Protein AF-A0A1A8X8U2-F1 (afdb_monomer)

Mean predicted aligned error: 7.88 Å

Nearest PDB structures (foldseek):
  3mmi-assembly3_A  TM=4.111E-01  e=4.358E+00  Saccharomyces cerevisiae
  7a6r-assembly1_A  TM=3.275E-01  e=2.979E+00  Homo sapiens
  6zbt-assembly2_C  TM=2.782E-01  e=3.276E+00  Homo sapiens

Foldseek 3Di:
DDQPDDQPLDLDLCSFPLNVVCVVLCVQLVVVQLVCCQVVVPVHPPALVSLVSNLVSLLCCLAPVLVNDDPVCLQLVLLVSLLVLQVVLVSLVNSLVVDDDPVNVRSVVSSVVSVVSVQVRQDCPDPSRRHRPPDPDSPCSVVVSLVSSLVRRLVSNVVCCVVVNDPPVSSVVSVVVSVPVQADPPHPDHDPVPPDD

pLDDT: mean 82.46, std 13.52, range [33.75, 97.44]

Organism: NCBI:txid864141

Secondary structure (DSSP, 8-state):
----PPPP----GGGSHHHHHHHHHHHHHTTHHHHHHHHS-------HHHHHHHHHHHHHIIIIIHHHS-HHHHHHHHHHHHHHHHHHHHHHHHHHHH--SHHHHHHHHHHHHHHHHHHHHS-TTSTT-------S-TTTHHHHHHHHHHHHHHHHHHHHHHTTSS-HHHHHHHHHHHHHHHSSTTSS---GGGS--

Radius of gyration: 19.03 Å; Cα contacts (8 Å, |Δi|>4): 146; chains: 1; bounding box: 42×56×50 Å

Sequence (197 aa):
MDNLEEPECEFTEEKLPSSIFDAEFSKAINISLLEDAYFENKISNIDATWFKNFGTVLVDYYNEKSKKWATDIRHKRCRDLNYYVDYVTDLTIQIAKKIKGKRVDNLQDDIDSMKKNLNSLFTTHGEFNCLRDESTYKTQMHTKKHLDDFCENRDHLIKCVKNKNVTCDNLNKFISDKYKNFFNEKSCIMDPDTKEK

Structure (mmCIF, N/CA/C/O backbone):
data_AF-A0A1A8X8U2-F1
#
_entry.id   AF-A0A1A8X8U2-F1
#
loop_
_atom_site.group_PDB
_atom_site.id
_atom_site.type_symbol
_atom_site.label_atom_id
_atom_site.label_alt_id
_atom_site.label_comp_id
_atom_site.label_asym_id
_atom_site.label_entity_id
_atom_site.label_seq_id
_atom_site.pdbx_PDB_ins_code
_atom_site.Cartn_x
_atom_site.Cartn_y
_atom_site.Cartn_z
_atom_site.occupancy
_atom_site.B_iso_or_equiv
_atom_site.auth_seq_id
_atom_site.auth_comp_id
_atom_site.auth_asym_id
_atom_site.auth_atom_id
_atom_site.pdbx_PDB_model_num
ATOM 1 N N . MET A 1 1 ? -1.668 23.297 13.625 1.00 34.69 1 MET A N 1
ATOM 2 C CA . MET A 1 1 ? -1.330 22.050 14.335 1.00 34.69 1 MET A CA 1
ATOM 3 C C . MET A 1 1 ? -2.492 21.129 14.030 1.00 34.69 1 MET A C 1
ATOM 5 O O . MET A 1 1 ? -3.386 20.993 14.846 1.00 34.69 1 MET A O 1
ATOM 9 N N . ASP A 1 2 ? -2.538 20.633 12.795 1.00 33.75 2 ASP A N 1
ATOM 10 C CA . ASP A 1 2 ? -3.622 19.763 12.343 1.00 33.75 2 ASP A CA 1
ATOM 11 C C . ASP A 1 2 ? -3.123 18.339 12.544 1.00 33.75 2 ASP A C 1
ATOM 13 O O . ASP A 1 2 ? -2.313 17.832 11.764 1.00 33.75 2 ASP A O 1
ATOM 17 N N . ASN A 1 3 ? -3.525 17.744 13.667 1.00 37.28 3 ASN A N 1
ATOM 18 C CA . ASN A 1 3 ? -3.509 16.296 13.802 1.00 37.28 3 ASN A CA 1
ATOM 19 C C . ASN A 1 3 ? -4.373 15.757 12.661 1.00 37.28 3 ASN A C 1
ATOM 21 O O . ASN A 1 3 ? -5.528 16.160 12.547 1.00 37.28 3 ASN A O 1
ATOM 25 N N . LEU A 1 4 ? -3.829 14.881 11.813 1.00 48.69 4 LEU A N 1
ATOM 26 C CA . LEU A 1 4 ? -4.685 14.073 10.951 1.00 48.69 4 LEU A CA 1
ATOM 27 C C . LEU A 1 4 ? -5.584 13.261 11.888 1.00 48.69 4 LEU A C 1
ATOM 29 O O . LEU A 1 4 ? -5.080 12.463 12.680 1.00 48.69 4 LEU A O 1
ATOM 33 N N . GLU A 1 5 ? -6.879 13.572 11.854 1.00 51.06 5 GLU A N 1
ATOM 34 C CA . GLU A 1 5 ? -7.913 12.933 12.661 1.00 51.06 5 GLU A CA 1
ATOM 35 C C . GLU A 1 5 ? -7.838 11.415 12.474 1.00 51.06 5 GLU A C 1
ATOM 37 O O . GLU A 1 5 ? -7.614 10.922 11.363 1.00 51.06 5 GLU A O 1
ATOM 42 N N . GLU A 1 6 ? -8.001 10.661 13.570 1.00 57.47 6 GLU A N 1
ATOM 43 C CA . GLU A 1 6 ? -8.340 9.244 13.439 1.00 57.47 6 GLU A CA 1
ATOM 44 C C . GLU A 1 6 ? -9.519 9.144 12.454 1.00 57.47 6 GLU A C 1
ATOM 46 O O . GLU A 1 6 ? -10.429 9.975 12.539 1.00 57.47 6 GLU A O 1
ATOM 51 N N . PRO A 1 7 ? -9.512 8.182 11.512 1.00 63.59 7 PRO A N 1
ATOM 52 C CA . PRO A 1 7 ? -10.595 8.063 10.547 1.00 63.59 7 PRO A CA 1
ATOM 53 C C . PRO A 1 7 ? -11.942 8.034 11.269 1.00 63.59 7 PRO A C 1
ATOM 55 O O . PRO A 1 7 ? -12.065 7.430 12.339 1.00 63.59 7 PRO A O 1
ATOM 58 N N . GLU A 1 8 ? -12.936 8.721 10.706 1.00 70.44 8 GLU A N 1
ATOM 59 C CA . GLU A 1 8 ? -14.273 8.744 11.287 1.00 70.44 8 GLU A CA 1
ATOM 60 C C . GLU A 1 8 ? -14.793 7.317 11.455 1.00 70.44 8 GLU A C 1
ATOM 62 O O . GLU A 1 8 ? -14.567 6.437 10.622 1.00 70.44 8 GLU A O 1
ATOM 67 N N . CYS A 1 9 ? -15.507 7.088 12.553 1.00 76.94 9 CYS A N 1
ATOM 68 C CA . CYS A 1 9 ? -16.111 5.797 12.824 1.00 76.94 9 CYS A CA 1
ATOM 69 C C . CYS A 1 9 ? -17.303 5.550 11.896 1.00 76.94 9 CYS A C 1
ATOM 71 O O . CYS A 1 9 ? -18.453 5.746 12.285 1.00 76.94 9 CYS A O 1
ATOM 73 N N . GLU A 1 10 ? -17.017 5.085 10.685 1.00 74.88 10 GLU A N 1
ATOM 74 C CA . GLU A 1 10 ? -18.004 4.734 9.673 1.00 74.88 10 GLU A CA 1
ATOM 75 C C . GLU A 1 10 ? -17.862 3.255 9.288 1.00 74.88 10 GLU A C 1
ATOM 77 O O . GLU A 1 10 ? -16.777 2.764 8.975 1.00 74.88 10 GLU A O 1
ATOM 82 N N . PHE A 1 11 ? -18.975 2.517 9.304 1.00 78.56 11 PHE A N 1
ATOM 83 C CA . PHE A 1 11 ? -19.000 1.108 8.908 1.00 78.56 11 PHE A CA 1
ATOM 84 C C . PHE A 1 11 ? -19.203 0.954 7.394 1.00 78.56 11 PHE A C 1
ATOM 86 O O . PHE A 1 11 ? -20.196 0.394 6.931 1.00 78.56 11 PHE A O 1
ATOM 93 N N . THR A 1 12 ? -18.237 1.451 6.629 1.00 83.44 12 THR A N 1
ATOM 94 C CA . THR A 1 12 ? -18.176 1.311 5.170 1.00 83.44 12 THR A CA 1
ATOM 95 C C . THR A 1 12 ? -16.764 0.860 4.820 1.00 83.44 12 THR A C 1
ATOM 97 O O . THR A 1 12 ? -15.817 1.501 5.263 1.00 83.44 12 THR A O 1
ATOM 100 N N . GLU A 1 13 ? -16.582 -0.227 4.054 1.00 82.00 13 GLU A N 1
ATOM 101 C CA . GLU A 1 13 ? -15.229 -0.770 3.802 1.00 82.00 13 GLU A CA 1
ATOM 102 C C . GLU A 1 13 ? -14.270 0.287 3.233 1.00 82.00 13 GLU A C 1
ATOM 104 O O . GLU A 1 13 ? -13.149 0.409 3.706 1.00 82.00 13 GLU A O 1
ATOM 109 N N . GLU A 1 14 ? -14.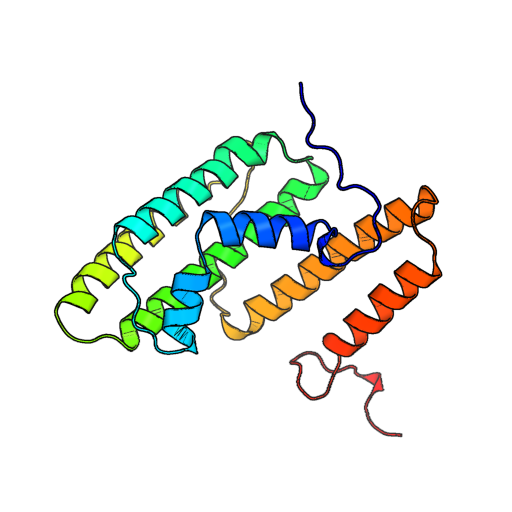741 1.124 2.307 1.00 88.62 14 GLU A N 1
ATOM 110 C CA . GLU A 1 14 ? -13.968 2.214 1.687 1.00 88.62 14 GLU A CA 1
ATOM 111 C C . GLU A 1 14 ? -13.512 3.304 2.673 1.00 88.62 14 GLU A C 1
ATOM 113 O O . GLU A 1 14 ? -12.602 4.075 2.376 1.00 88.62 14 GLU A O 1
ATOM 118 N N . LYS A 1 15 ? -14.149 3.377 3.843 1.00 90.25 15 LYS A N 1
ATOM 119 C CA . LYS A 1 15 ? -13.873 4.350 4.906 1.00 90.25 15 LYS A CA 1
ATOM 120 C C . LYS A 1 15 ? -12.984 3.782 6.003 1.00 90.25 15 LYS A C 1
ATOM 122 O O . LYS A 1 15 ? -12.611 4.498 6.927 1.00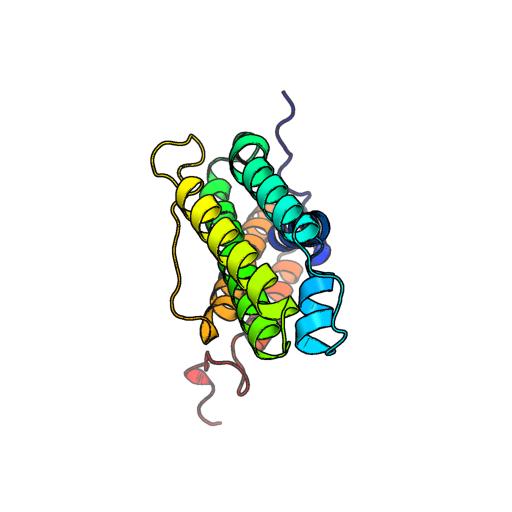 90.25 15 LYS A O 1
ATOM 127 N N . LEU A 1 16 ? -12.625 2.503 5.912 1.00 92.69 16 LEU A N 1
ATOM 128 C CA . LEU A 1 16 ? -11.727 1.890 6.873 1.00 92.69 16 LEU A CA 1
ATOM 129 C C . LEU A 1 16 ? -10.283 2.374 6.650 1.00 92.69 16 LEU A C 1
ATOM 131 O O . LEU A 1 16 ? -9.882 2.607 5.506 1.00 92.69 16 LEU A O 1
ATOM 135 N N . PRO A 1 17 ? -9.474 2.496 7.720 1.00 93.81 17 PRO A N 1
ATOM 136 C CA . PRO A 1 17 ? -8.143 3.097 7.650 1.00 93.81 17 PRO A CA 1
ATOM 137 C C . PRO A 1 17 ? -7.225 2.508 6.570 1.00 93.81 17 PRO A C 1
ATOM 139 O O . PRO A 1 17 ? -6.564 3.265 5.858 1.00 93.81 17 PRO A O 1
ATOM 142 N N . SER A 1 18 ? -7.191 1.178 6.424 1.00 95.44 18 SER A N 1
ATOM 143 C CA . SER A 1 18 ? -6.358 0.538 5.393 1.00 95.44 18 SER A CA 1
ATOM 144 C C . SER A 1 18 ? -6.840 0.868 3.980 1.00 95.44 18 SER A C 1
ATOM 146 O O . SER A 1 18 ? -6.028 1.200 3.120 1.00 95.44 18 SER A O 1
ATOM 148 N N . SER A 1 19 ? -8.156 0.865 3.752 1.00 95.00 19 SER A N 1
ATOM 149 C CA . SER A 1 19 ? -8.763 1.184 2.458 1.00 95.00 19 SER A CA 1
ATOM 150 C C . SER A 1 19 ? -8.544 2.642 2.062 1.00 95.00 19 SER A C 1
ATOM 152 O O . SER A 1 19 ? -8.235 2.912 0.902 1.00 95.00 19 SER A O 1
ATOM 154 N N . ILE A 1 20 ? -8.620 3.572 3.019 1.00 95.19 20 ILE A N 1
ATOM 155 C CA . ILE A 1 20 ? -8.281 4.984 2.794 1.00 95.19 20 ILE A CA 1
ATOM 156 C C . ILE A 1 20 ? -6.814 5.110 2.376 1.00 95.19 20 ILE A C 1
ATOM 158 O O . ILE A 1 20 ? -6.519 5.732 1.354 1.00 95.19 20 ILE A O 1
ATOM 162 N N . PHE A 1 21 ? -5.895 4.500 3.132 1.00 96.25 21 PHE A N 1
ATOM 163 C CA . PHE A 1 21 ? -4.470 4.551 2.807 1.00 96.25 21 PHE A CA 1
ATOM 164 C C . PHE A 1 21 ? -4.191 3.987 1.410 1.00 96.25 21 PHE A C 1
ATOM 166 O O . PHE A 1 21 ? -3.505 4.631 0.612 1.00 96.25 21 PHE A O 1
ATOM 173 N N . ASP A 1 22 ? -4.741 2.810 1.108 1.00 96.75 22 ASP A N 1
ATOM 174 C CA . ASP A 1 22 ? -4.534 2.133 -0.166 1.00 96.75 22 ASP A CA 1
ATOM 175 C C . ASP A 1 22 ? -5.064 2.956 -1.336 1.00 96.75 22 ASP A C 1
ATOM 177 O O . ASP A 1 22 ? -4.358 3.120 -2.332 1.00 96.75 22 ASP A O 1
ATOM 181 N N . ALA A 1 23 ? -6.265 3.525 -1.206 1.00 96.56 23 ALA A N 1
ATOM 182 C CA . ALA A 1 23 ? -6.857 4.374 -2.230 1.00 96.56 23 ALA A CA 1
ATOM 183 C C . ALA A 1 23 ? -6.020 5.638 -2.472 1.00 96.56 23 ALA A C 1
ATOM 185 O O . ALA A 1 23 ? -5.750 5.991 -3.623 1.00 96.56 23 ALA A O 1
ATOM 186 N N . GLU A 1 24 ? -5.576 6.313 -1.407 1.00 96.75 24 GLU A N 1
ATOM 187 C CA . GLU A 1 24 ? -4.741 7.508 -1.524 1.00 96.75 24 GLU A CA 1
ATOM 188 C C . GLU A 1 24 ? -3.388 7.206 -2.171 1.00 96.75 24 GLU A C 1
ATOM 190 O O . GLU A 1 24 ? -2.991 7.888 -3.120 1.00 96.75 24 GLU A O 1
ATOM 195 N N . PHE A 1 25 ? -2.679 6.191 -1.669 1.00 97.44 25 PHE A N 1
ATOM 196 C CA . PHE A 1 25 ? -1.335 5.866 -2.133 1.00 97.44 25 PHE A CA 1
ATOM 197 C C . PHE A 1 25 ? -1.360 5.344 -3.573 1.00 97.44 25 PHE A C 1
ATOM 199 O O . PHE A 1 25 ? -0.644 5.870 -4.427 1.00 97.44 25 PHE A O 1
ATOM 206 N N . SER A 1 26 ? -2.244 4.386 -3.871 1.00 96.62 26 SER A N 1
ATOM 207 C CA . SER A 1 26 ? -2.411 3.804 -5.211 1.00 96.62 26 SER A CA 1
ATOM 208 C C . SER A 1 26 ? -2.755 4.856 -6.260 1.00 96.62 26 SER A C 1
ATOM 210 O O . SER A 1 26 ? -2.203 4.844 -7.364 1.00 96.62 26 SER A O 1
ATOM 212 N N . LYS A 1 27 ? -3.630 5.807 -5.910 1.00 97.00 27 LYS A N 1
ATOM 213 C CA . LYS A 1 27 ? -3.977 6.932 -6.782 1.00 97.00 27 LYS A CA 1
ATOM 214 C C . LYS A 1 27 ? -2.791 7.868 -6.998 1.00 97.00 27 LYS A C 1
ATOM 216 O O . LYS A 1 27 ? -2.557 8.279 -8.131 1.00 97.00 27 LYS A O 1
ATOM 221 N N . ALA A 1 28 ? -2.040 8.197 -5.945 1.00 97.19 28 ALA A N 1
ATOM 222 C CA . ALA A 1 28 ? -0.892 9.099 -6.036 1.00 97.19 28 ALA A CA 1
ATOM 223 C C . ALA A 1 28 ? 0.217 8.548 -6.950 1.00 97.19 28 ALA A C 1
ATOM 225 O O . ALA A 1 28 ? 0.816 9.299 -7.722 1.00 97.19 28 ALA A O 1
ATOM 226 N N . ILE A 1 29 ? 0.457 7.235 -6.914 1.00 95.62 29 ILE A N 1
ATOM 227 C CA . ILE A 1 29 ? 1.446 6.586 -7.788 1.00 95.62 29 ILE A CA 1
ATOM 228 C C . ILE A 1 29 ? 0.874 6.173 -9.150 1.00 95.62 29 ILE A C 1
ATOM 230 O O . ILE A 1 29 ? 1.636 5.770 -10.023 1.00 95.62 29 ILE A O 1
ATOM 234 N N . ASN A 1 30 ? -0.444 6.282 -9.347 1.00 94.81 30 ASN A N 1
ATOM 235 C CA . ASN A 1 30 ? -1.154 5.800 -10.530 1.00 94.81 30 ASN A CA 1
ATOM 236 C C . ASN A 1 30 ? -0.848 4.318 -10.824 1.00 94.81 30 ASN A C 1
ATOM 238 O O . ASN A 1 30 ? -0.328 3.972 -11.889 1.00 94.81 30 ASN A O 1
ATOM 242 N N . ILE A 1 31 ? -1.119 3.454 -9.837 1.00 93.88 31 ILE A N 1
ATOM 243 C CA . ILE A 1 31 ? -0.786 2.020 -9.895 1.00 93.88 31 ILE A CA 1
ATOM 244 C C . ILE A 1 31 ? -1.504 1.287 -11.034 1.00 93.88 31 ILE A C 1
ATOM 246 O O . ILE A 1 31 ? -0.938 0.359 -11.611 1.00 93.88 31 ILE A O 1
ATOM 250 N N . SER A 1 32 ? -2.700 1.748 -11.418 1.00 92.44 32 SER A N 1
ATOM 251 C CA . SER A 1 32 ? -3.496 1.128 -12.479 1.00 92.44 32 SER A CA 1
ATOM 252 C C . SER A 1 32 ? -2.756 1.091 -13.816 1.00 92.44 32 SER A C 1
ATOM 254 O O . SER A 1 32 ? -2.938 0.157 -14.583 1.00 92.44 32 SER A O 1
ATOM 256 N N . LEU A 1 33 ? -1.838 2.031 -14.085 1.00 90.88 33 LEU A N 1
ATOM 257 C CA . LEU A 1 33 ? -0.993 1.970 -15.284 1.00 90.88 33 LEU A CA 1
ATOM 258 C C . LEU A 1 33 ? -0.092 0.727 -15.333 1.00 90.88 33 LEU A C 1
ATOM 260 O O . LEU A 1 33 ? 0.162 0.218 -16.430 1.00 90.88 33 LEU A O 1
ATOM 264 N N . LEU A 1 34 ? 0.406 0.256 -14.182 1.00 89.62 34 LEU A N 1
ATOM 265 C CA . LEU A 1 34 ? 1.194 -0.979 -14.090 1.00 89.62 34 LEU A CA 1
ATOM 266 C C . LEU A 1 34 ? 0.290 -2.206 -14.123 1.00 89.62 34 LEU A C 1
ATOM 268 O O . LEU A 1 34 ? 0.620 -3.184 -14.793 1.00 89.62 34 LEU A O 1
ATOM 272 N N . GLU A 1 35 ? -0.839 -2.161 -13.421 1.00 91.56 35 GLU A N 1
ATOM 273 C CA . GLU A 1 35 ? -1.804 -3.261 -13.394 1.00 91.56 35 GLU A CA 1
ATOM 274 C C . GLU A 1 35 ? -2.377 -3.526 -14.792 1.00 91.56 35 GLU A C 1
ATOM 276 O O . GLU A 1 35 ? -2.314 -4.660 -15.261 1.00 91.56 35 GLU A O 1
ATOM 281 N N . ASP A 1 36 ? -2.807 -2.491 -15.518 1.00 90.31 36 ASP A N 1
ATOM 282 C CA . ASP A 1 36 ? -3.285 -2.587 -16.904 1.00 90.31 36 ASP A CA 1
ATOM 283 C C . ASP A 1 36 ? -2.200 -3.148 -17.838 1.00 90.31 36 ASP A C 1
ATOM 285 O O . ASP A 1 36 ? -2.462 -4.001 -18.695 1.00 90.31 36 ASP A O 1
ATOM 289 N N . ALA A 1 37 ? -0.949 -2.705 -17.665 1.00 87.00 37 ALA A N 1
ATOM 290 C CA . ALA A 1 37 ? 0.174 -3.212 -18.448 1.00 87.00 37 ALA A CA 1
ATOM 291 C C . ALA A 1 37 ? 0.444 -4.691 -18.188 1.00 87.00 37 ALA A C 1
ATOM 293 O O . ALA A 1 37 ? 0.750 -5.447 -19.116 1.00 87.00 37 ALA A O 1
ATOM 294 N N . TYR A 1 38 ? 0.338 -5.116 -16.932 1.00 86.75 38 TYR A N 1
ATOM 295 C CA . TYR A 1 38 ? 0.630 -6.481 -16.546 1.00 86.75 38 TYR A CA 1
ATOM 296 C C . TYR A 1 38 ? -0.535 -7.438 -16.823 1.00 86.75 38 TYR A C 1
ATOM 298 O O . TYR A 1 38 ? -0.315 -8.465 -17.470 1.00 86.75 38 TYR A O 1
ATOM 306 N N . PHE A 1 39 ? -1.743 -7.137 -16.350 1.00 86.75 39 PHE A N 1
ATOM 307 C CA . PHE A 1 39 ? -2.898 -8.036 -16.401 1.00 86.75 39 PHE A CA 1
ATOM 308 C C . PHE A 1 39 ? -3.640 -7.973 -17.733 1.00 86.75 39 PHE A C 1
ATOM 310 O O . PHE A 1 39 ? -4.040 -9.011 -18.255 1.00 86.75 39 PHE A O 1
ATOM 317 N N . GLU A 1 40 ? -3.773 -6.784 -18.319 1.00 83.12 40 GLU A N 1
ATOM 318 C CA . GLU A 1 40 ? -4.548 -6.594 -19.551 1.00 83.12 40 GLU A CA 1
ATOM 319 C C . GLU A 1 40 ? -3.674 -6.583 -20.809 1.00 83.12 40 GLU A C 1
ATOM 321 O O . GLU A 1 40 ? -4.176 -6.459 -21.927 1.00 83.12 40 GLU A O 1
ATOM 326 N N . ASN A 1 41 ? -2.353 -6.715 -20.640 1.00 72.88 41 ASN A N 1
ATOM 327 C CA . ASN A 1 41 ? -1.359 -6.643 -21.713 1.00 72.88 41 ASN A CA 1
ATOM 328 C C . ASN A 1 41 ? -1.484 -5.359 -22.559 1.00 72.88 41 ASN A C 1
ATOM 330 O O . ASN A 1 41 ? -1.052 -5.306 -23.715 1.00 72.88 41 ASN A O 1
ATOM 334 N N . LYS A 1 42 ? -2.068 -4.304 -21.979 1.00 74.56 42 LYS A N 1
ATOM 335 C CA . LYS A 1 42 ? -2.095 -2.961 -22.546 1.00 74.56 42 LYS A CA 1
ATOM 336 C C . LYS A 1 42 ? -0.722 -2.369 -22.300 1.00 74.56 42 LYS A C 1
ATOM 338 O O . LYS A 1 42 ? -0.537 -1.719 -21.282 1.00 74.56 42 LYS A O 1
ATOM 343 N N . ILE A 1 43 ? 0.253 -2.649 -23.172 1.00 65.00 43 ILE A N 1
ATOM 344 C CA . ILE A 1 43 ? 1.638 -2.163 -23.027 1.00 65.00 43 ILE A CA 1
ATOM 345 C C . ILE A 1 43 ? 1.621 -0.625 -22.972 1.00 65.00 43 ILE A C 1
ATOM 347 O O . ILE A 1 43 ? 1.723 0.059 -23.992 1.00 65.00 43 ILE A O 1
ATOM 351 N N . SER A 1 44 ? 1.447 -0.097 -21.765 1.00 61.91 44 SER A N 1
ATOM 352 C CA . SER A 1 44 ? 1.217 1.305 -21.463 1.00 61.91 44 SER A CA 1
ATOM 353 C C . SER A 1 44 ? 2.544 2.052 -21.509 1.00 61.91 44 SER A C 1
ATOM 355 O O . SER A 1 44 ? 3.617 1.442 -21.514 1.00 61.91 44 SER A O 1
ATOM 357 N N . ASN A 1 45 ? 2.498 3.380 -21.587 1.00 67.25 45 ASN A N 1
ATOM 358 C CA . ASN A 1 45 ? 3.682 4.242 -21.558 1.00 67.25 45 ASN A CA 1
ATOM 359 C C . ASN A 1 45 ? 4.285 4.305 -20.141 1.00 67.25 45 ASN A C 1
ATOM 361 O O . ASN A 1 45 ? 4.391 5.380 -19.562 1.00 67.25 45 ASN A O 1
ATOM 365 N N . ILE A 1 46 ? 4.648 3.156 -19.561 1.00 79.81 46 ILE A N 1
ATOM 366 C CA . ILE A 1 46 ? 5.533 3.124 -18.396 1.00 79.81 46 ILE A CA 1
ATOM 367 C C . ILE A 1 46 ? 6.904 3.562 -18.898 1.00 79.81 46 ILE A C 1
ATOM 369 O O . ILE A 1 46 ? 7.528 2.882 -19.718 1.00 79.81 46 ILE A O 1
ATOM 373 N N . ASP A 1 47 ? 7.312 4.737 -18.448 1.00 80.88 47 ASP A N 1
ATOM 374 C CA . ASP A 1 47 ? 8.561 5.390 -18.791 1.00 80.88 47 ASP A CA 1
ATOM 375 C C . ASP A 1 47 ? 9.201 5.991 -17.531 1.00 80.88 47 ASP A C 1
ATOM 377 O O . ASP A 1 47 ? 8.643 5.933 -16.428 1.00 80.88 47 ASP A O 1
ATOM 381 N N . ALA A 1 48 ? 10.364 6.611 -17.706 1.00 83.12 48 ALA A N 1
ATOM 382 C CA . ALA A 1 48 ? 11.097 7.288 -16.643 1.00 83.12 48 ALA A CA 1
ATOM 383 C C . ALA A 1 48 ? 10.253 8.315 -15.855 1.00 83.12 48 ALA A C 1
ATOM 385 O O . ALA A 1 48 ? 10.525 8.561 -14.677 1.00 83.12 48 ALA A O 1
ATOM 386 N N . THR A 1 49 ? 9.212 8.911 -16.454 1.00 87.94 49 THR A N 1
ATOM 387 C CA . THR A 1 49 ? 8.317 9.851 -15.761 1.00 87.94 49 THR A CA 1
ATOM 388 C C . THR A 1 49 ? 7.509 9.139 -14.686 1.00 87.94 49 THR A C 1
ATOM 390 O O . THR A 1 49 ? 7.376 9.664 -13.578 1.00 87.94 49 THR A O 1
ATOM 393 N N . TRP A 1 50 ? 7.004 7.938 -14.981 1.00 91.38 50 TRP A N 1
ATOM 394 C CA . TRP A 1 50 ? 6.255 7.151 -14.005 1.00 91.38 50 TRP A CA 1
ATOM 395 C C . TRP A 1 50 ? 7.144 6.748 -12.821 1.00 91.38 50 TRP A C 1
ATOM 397 O O . TRP A 1 50 ? 6.772 6.983 -11.670 1.00 91.38 50 TRP A O 1
ATOM 407 N N . PHE A 1 51 ? 8.360 6.248 -13.080 1.00 89.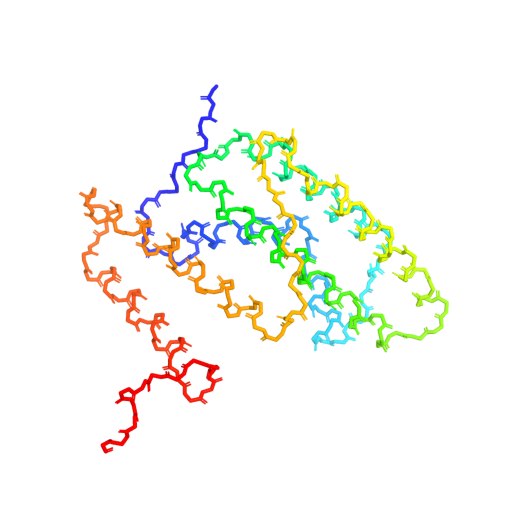50 51 PHE A N 1
ATOM 408 C CA . PHE A 1 51 ? 9.310 5.890 -12.014 1.00 89.50 51 PHE A CA 1
ATOM 409 C C . PHE A 1 51 ? 9.703 7.083 -11.152 1.00 89.50 51 PHE A C 1
ATOM 411 O O . PHE A 1 51 ? 9.785 6.974 -9.926 1.00 89.50 51 PHE A O 1
ATOM 418 N N . LYS A 1 52 ? 9.905 8.245 -11.780 1.00 88.69 52 LYS A N 1
ATOM 419 C CA . LYS A 1 52 ? 10.168 9.489 -11.062 1.00 88.69 52 LYS A CA 1
ATOM 420 C C . LYS A 1 52 ? 8.994 9.864 -10.155 1.00 88.69 52 LYS A C 1
ATOM 422 O O . LYS A 1 52 ? 9.232 10.200 -8.998 1.00 88.69 52 LYS A O 1
ATOM 427 N N . ASN A 1 53 ? 7.753 9.770 -10.644 1.00 92.75 53 ASN A N 1
ATOM 428 C CA . ASN A 1 53 ? 6.560 10.027 -9.835 1.00 92.75 53 ASN A CA 1
ATOM 429 C C . ASN A 1 53 ? 6.474 9.073 -8.638 1.00 92.75 53 ASN A C 1
ATOM 431 O O . ASN A 1 53 ? 6.321 9.534 -7.509 1.00 92.75 53 ASN A O 1
ATOM 435 N N . PHE A 1 54 ? 6.641 7.767 -8.867 1.00 93.81 54 PHE A N 1
ATOM 436 C CA . PHE A 1 54 ? 6.650 6.768 -7.797 1.00 93.81 54 PHE A CA 1
ATOM 437 C C . PHE A 1 54 ? 7.690 7.100 -6.719 1.00 93.81 54 PHE A C 1
ATOM 439 O O . PHE A 1 54 ? 7.354 7.164 -5.536 1.00 93.81 54 PHE A O 1
ATOM 446 N N . GLY A 1 55 ? 8.930 7.396 -7.123 1.00 91.62 55 GLY A N 1
ATOM 447 C CA . GLY A 1 55 ? 9.991 7.793 -6.198 1.00 91.62 55 GLY A CA 1
ATOM 448 C C . GLY A 1 55 ? 9.651 9.062 -5.409 1.00 91.62 55 GLY A C 1
ATOM 449 O O . GLY A 1 55 ? 9.829 9.091 -4.194 1.00 91.62 55 GLY A O 1
ATOM 450 N N . THR A 1 56 ? 9.122 10.099 -6.067 1.00 92.62 56 THR A N 1
ATOM 451 C CA . THR A 1 56 ? 8.715 11.348 -5.404 1.00 92.62 56 THR A CA 1
ATOM 452 C C . THR A 1 56 ? 7.591 11.127 -4.393 1.00 92.62 56 THR A C 1
ATOM 454 O O . THR A 1 56 ? 7.708 11.591 -3.260 1.00 92.62 56 THR A O 1
ATOM 457 N N . VAL A 1 57 ? 6.536 10.398 -4.764 1.00 95.81 57 VAL A N 1
ATOM 458 C CA . VAL A 1 57 ? 5.411 10.100 -3.864 1.00 95.81 57 VAL A CA 1
ATOM 459 C C . VAL A 1 57 ? 5.881 9.287 -2.664 1.00 95.81 57 VAL A C 1
ATOM 461 O O . VAL A 1 57 ? 5.513 9.588 -1.533 1.00 95.81 57 VAL A O 1
ATOM 464 N N . LEU A 1 58 ? 6.733 8.286 -2.877 1.00 93.75 58 LEU A N 1
ATOM 465 C CA . LEU A 1 58 ? 7.236 7.468 -1.783 1.00 93.75 58 LEU A CA 1
ATOM 466 C C . LEU A 1 58 ? 8.098 8.276 -0.801 1.00 93.75 58 LEU A C 1
ATOM 468 O O . LEU A 1 58 ? 7.951 8.117 0.410 1.00 93.75 58 LEU A O 1
ATOM 472 N N . VAL A 1 59 ? 8.957 9.168 -1.306 1.00 91.75 59 VAL A N 1
ATOM 473 C CA . VAL A 1 59 ? 9.749 10.092 -0.477 1.00 91.75 59 VAL A CA 1
ATOM 474 C C . VAL A 1 59 ? 8.842 11.033 0.320 1.00 91.75 59 VAL A C 1
ATOM 476 O O . VAL A 1 59 ? 9.081 11.220 1.511 1.00 91.75 59 VAL A O 1
ATOM 479 N N . ASP A 1 60 ? 7.793 11.587 -0.294 1.00 93.06 60 ASP A N 1
ATOM 480 C CA . ASP A 1 60 ? 6.809 12.438 0.391 1.00 93.06 60 ASP A CA 1
ATOM 481 C C . ASP A 1 60 ? 6.076 11.676 1.506 1.00 93.06 60 ASP A C 1
ATOM 483 O O . ASP A 1 60 ? 5.985 12.150 2.641 1.00 93.06 60 ASP A O 1
ATOM 487 N N . TYR A 1 61 ? 5.632 10.446 1.235 1.00 94.44 61 TYR A N 1
ATOM 488 C CA . TYR A 1 61 ? 4.987 9.612 2.248 1.00 94.44 61 TYR A CA 1
ATOM 489 C C . TYR A 1 61 ? 5.934 9.285 3.409 1.00 94.44 61 TYR A C 1
ATOM 491 O O . TYR A 1 61 ? 5.545 9.390 4.573 1.00 94.44 61 TYR A O 1
ATOM 499 N N . TYR A 1 62 ? 7.179 8.919 3.099 1.00 92.19 62 TYR A N 1
ATOM 500 C CA . TYR A 1 62 ? 8.170 8.519 4.094 1.00 92.19 62 TYR A CA 1
ATOM 501 C C . TYR A 1 62 ? 8.668 9.692 4.946 1.00 92.19 62 TYR A C 1
ATOM 503 O O . TYR A 1 62 ? 8.855 9.518 6.149 1.00 92.19 62 TYR A O 1
ATOM 511 N N . ASN A 1 63 ? 8.888 10.874 4.361 1.00 89.69 63 ASN A N 1
ATOM 512 C CA . ASN A 1 63 ? 9.490 12.015 5.060 1.00 89.69 63 ASN A CA 1
ATOM 513 C C . ASN A 1 63 ? 8.473 13.041 5.558 1.00 89.69 63 ASN A C 1
ATOM 515 O O . ASN A 1 63 ? 8.705 13.642 6.601 1.00 89.69 63 ASN A O 1
ATOM 519 N N . GLU A 1 64 ? 7.372 13.273 4.844 1.00 91.31 64 GLU A N 1
ATOM 520 C CA . GLU A 1 64 ? 6.450 14.370 5.153 1.00 91.31 64 GLU A CA 1
ATOM 521 C C . GLU A 1 64 ? 5.115 13.879 5.703 1.00 91.31 64 GLU A C 1
ATOM 523 O O . GLU A 1 64 ? 4.684 14.345 6.763 1.00 91.31 64 GLU A O 1
ATOM 528 N N . LYS A 1 65 ? 4.462 12.907 5.052 1.00 92.75 65 LYS A N 1
ATOM 529 C CA . LYS A 1 65 ? 3.209 12.356 5.597 1.00 92.75 65 LYS A CA 1
ATOM 530 C C . LYS A 1 65 ? 3.437 11.581 6.890 1.00 92.75 65 LYS A C 1
ATOM 532 O O . LYS A 1 65 ? 2.617 11.687 7.800 1.00 92.75 65 LYS A O 1
ATOM 537 N N . SER A 1 66 ? 4.559 10.875 7.010 1.00 92.19 66 SER A N 1
ATOM 538 C CA . SER A 1 66 ? 4.883 10.090 8.204 1.00 92.19 66 SER A CA 1
ATOM 539 C C . SER A 1 66 ? 4.947 10.901 9.497 1.00 92.19 66 SER A C 1
ATOM 541 O O . SER A 1 66 ? 4.515 10.417 10.545 1.00 92.19 66 SER A O 1
ATOM 543 N N . LYS A 1 67 ? 5.391 12.161 9.421 1.00 90.62 67 LYS A N 1
ATOM 544 C CA . LYS A 1 67 ? 5.420 13.101 10.554 1.00 90.62 67 LYS A CA 1
ATOM 545 C C . LYS A 1 67 ? 4.023 13.376 11.110 1.00 90.62 67 LYS A C 1
ATOM 547 O O . LYS A 1 67 ? 3.877 13.646 12.298 1.00 90.62 67 LYS A O 1
ATOM 552 N N . LYS A 1 68 ? 2.996 13.296 10.259 1.00 91.38 68 LYS A N 1
ATOM 553 C CA . LYS A 1 68 ? 1.593 13.554 10.613 1.00 91.38 68 LYS A CA 1
ATOM 554 C C . LYS A 1 68 ? 0.853 12.303 11.088 1.00 91.38 68 LYS A C 1
ATOM 556 O O . LYS A 1 68 ? -0.258 12.421 11.593 1.00 91.38 68 LYS A O 1
ATOM 561 N N . TRP A 1 69 ? 1.428 11.113 10.915 1.00 91.06 69 TRP A N 1
ATOM 562 C CA . TRP A 1 69 ? 0.814 9.873 11.383 1.00 91.06 69 TRP A CA 1
ATOM 563 C C . TRP A 1 69 ? 0.967 9.712 12.890 1.00 91.06 69 TRP A C 1
ATOM 565 O O . TRP A 1 69 ? 2.057 9.908 13.442 1.00 91.06 69 TRP A O 1
ATOM 575 N N . ALA A 1 70 ? -0.119 9.271 13.528 1.00 89.62 70 ALA A N 1
ATOM 576 C CA . ALA A 1 70 ? -0.098 8.866 14.922 1.00 89.62 70 ALA A CA 1
ATOM 577 C C . ALA A 1 70 ? 0.928 7.742 15.137 1.00 89.62 70 ALA A C 1
ATOM 579 O O . ALA A 1 70 ? 1.106 6.854 14.298 1.00 89.62 70 ALA A O 1
ATOM 580 N N . THR A 1 71 ? 1.648 7.803 16.256 1.00 88.00 71 THR A N 1
ATOM 581 C CA . THR A 1 71 ? 2.781 6.909 16.530 1.00 88.00 71 THR A CA 1
ATOM 582 C C . THR A 1 71 ? 2.384 5.433 16.516 1.00 88.00 71 THR A C 1
ATOM 584 O O . THR A 1 71 ? 3.156 4.598 16.049 1.00 88.00 71 THR A O 1
ATOM 587 N N . ASP A 1 72 ? 1.174 5.109 16.971 1.00 87.19 72 ASP A N 1
ATOM 588 C CA . ASP A 1 72 ? 0.636 3.747 17.020 1.00 87.19 72 ASP A CA 1
ATOM 589 C C . ASP A 1 72 ? 0.381 3.146 15.627 1.00 87.19 72 ASP A C 1
ATOM 591 O O . ASP A 1 72 ? 0.520 1.934 15.456 1.00 87.19 72 ASP A O 1
ATOM 595 N N . ILE A 1 73 ? 0.102 3.971 14.611 1.00 90.56 73 ILE A N 1
ATOM 596 C CA . ILE A 1 73 ? -0.106 3.502 13.230 1.00 90.56 73 ILE A CA 1
ATOM 597 C C . ILE A 1 73 ? 1.163 3.539 12.368 1.00 90.56 73 ILE A C 1
ATOM 599 O O . ILE A 1 73 ? 1.192 2.910 11.309 1.00 90.56 73 ILE A O 1
ATOM 603 N N . ARG A 1 74 ? 2.239 4.222 12.795 1.00 91.44 74 ARG A N 1
ATOM 604 C CA . ARG A 1 74 ? 3.483 4.355 12.000 1.00 91.44 74 ARG A CA 1
ATOM 605 C C . ARG A 1 74 ? 4.051 2.993 11.579 1.00 91.44 74 ARG A C 1
ATOM 607 O O . ARG A 1 74 ? 4.411 2.809 10.418 1.00 91.44 74 ARG A O 1
ATOM 614 N N . HIS A 1 75 ? 4.052 2.005 12.475 1.00 91.25 75 HIS A N 1
ATOM 615 C CA . HIS A 1 75 ? 4.511 0.650 12.145 1.00 91.25 75 HIS A CA 1
ATOM 616 C C . HIS A 1 75 ? 3.652 -0.039 11.078 1.00 91.25 75 HIS A C 1
ATOM 618 O O . HIS A 1 75 ? 4.194 -0.760 10.242 1.00 91.25 75 HIS A O 1
ATOM 624 N N . LYS A 1 76 ? 2.330 0.167 11.087 1.00 93.31 76 LYS A N 1
ATOM 625 C CA . LYS A 1 76 ? 1.432 -0.365 10.052 1.00 93.31 76 LYS A C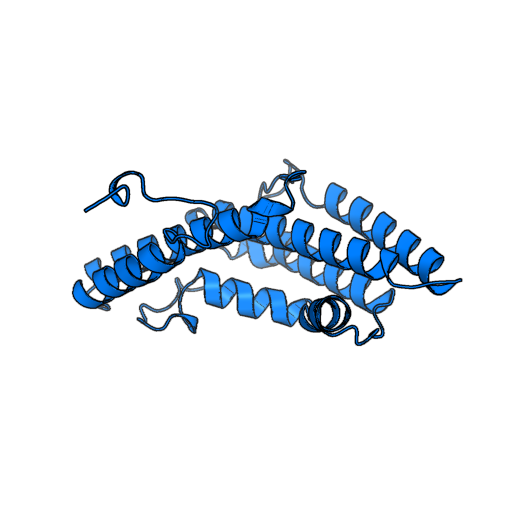A 1
ATOM 626 C C . LYS A 1 76 ? 1.694 0.323 8.712 1.00 93.31 76 LYS A C 1
ATOM 628 O O . LYS A 1 76 ? 1.950 -0.367 7.732 1.00 93.31 76 LYS A O 1
ATOM 633 N N . ARG A 1 77 ? 1.797 1.654 8.694 1.00 95.25 77 ARG A N 1
ATOM 634 C CA . ARG A 1 77 ? 2.132 2.417 7.478 1.00 95.25 77 ARG A CA 1
ATOM 635 C C . ARG A 1 77 ? 3.487 2.036 6.892 1.00 95.25 77 ARG A C 1
ATOM 637 O O . ARG A 1 77 ? 3.635 1.975 5.679 1.00 95.25 77 ARG A O 1
ATOM 644 N N . CYS A 1 78 ? 4.462 1.700 7.734 1.00 92.94 78 CYS A N 1
ATOM 645 C CA . CYS A 1 78 ? 5.741 1.174 7.268 1.00 92.94 78 CYS A CA 1
ATOM 646 C C . CYS A 1 78 ? 5.583 -0.159 6.517 1.00 92.94 78 CYS A C 1
ATOM 648 O O . CYS A 1 78 ? 6.205 -0.359 5.471 1.00 92.94 78 CYS A O 1
ATOM 650 N N . ARG A 1 79 ? 4.731 -1.066 7.018 1.00 93.56 79 ARG A N 1
ATOM 651 C CA . ARG A 1 79 ? 4.418 -2.329 6.332 1.00 93.56 79 ARG A CA 1
ATOM 652 C C . ARG A 1 79 ? 3.644 -2.095 5.036 1.00 93.56 79 ARG A C 1
ATOM 654 O O . ARG A 1 79 ? 3.943 -2.761 4.051 1.00 93.56 79 ARG A O 1
ATOM 661 N N . ASP A 1 80 ? 2.740 -1.116 5.007 1.00 95.62 80 ASP A N 1
ATOM 662 C CA . ASP A 1 80 ? 2.029 -0.734 3.781 1.00 95.62 80 ASP A CA 1
ATOM 663 C C . ASP A 1 80 ? 2.988 -0.224 2.700 1.00 95.62 80 ASP A C 1
ATOM 665 O O . ASP A 1 80 ? 2.954 -0.695 1.565 1.00 95.62 80 ASP A O 1
ATOM 669 N N . LEU A 1 81 ? 3.896 0.691 3.051 1.00 94.38 81 LEU A N 1
ATOM 670 C CA . LEU A 1 81 ? 4.893 1.198 2.108 1.00 94.38 81 LEU A CA 1
ATOM 671 C C . LEU A 1 81 ? 5.830 0.088 1.618 1.00 94.38 81 LEU A C 1
ATOM 673 O O . LEU A 1 81 ? 6.113 0.023 0.424 1.00 94.38 81 LEU A O 1
ATOM 677 N N . ASN A 1 82 ? 6.271 -0.813 2.502 1.00 92.38 82 ASN A N 1
ATOM 678 C CA . ASN A 1 82 ? 7.057 -1.983 2.099 1.00 92.38 82 ASN A CA 1
ATOM 679 C C . ASN A 1 82 ? 6.297 -2.869 1.102 1.00 92.38 82 ASN A C 1
ATOM 681 O O . ASN A 1 82 ? 6.872 -3.267 0.090 1.00 92.38 82 ASN A O 1
ATOM 685 N N . TYR A 1 83 ? 5.009 -3.126 1.349 1.00 93.31 83 TYR A N 1
ATOM 686 C CA . TYR A 1 83 ? 4.161 -3.881 0.429 1.00 93.31 83 TYR A CA 1
ATOM 687 C C . TYR A 1 83 ? 4.096 -3.227 -0.956 1.00 93.31 83 TYR A C 1
ATOM 689 O O . TYR A 1 83 ? 4.328 -3.903 -1.954 1.00 93.31 83 TYR A O 1
ATOM 697 N N . TYR A 1 84 ? 3.828 -1.920 -1.041 1.00 93.69 84 TYR A N 1
ATOM 698 C CA . TYR A 1 84 ? 3.747 -1.250 -2.343 1.00 93.69 84 TYR A CA 1
ATOM 699 C C . TYR A 1 84 ? 5.086 -1.230 -3.079 1.00 93.69 84 TYR A C 1
ATOM 701 O O . TYR A 1 84 ? 5.111 -1.362 -4.301 1.00 93.69 84 TYR A O 1
ATOM 709 N N . VAL A 1 85 ? 6.197 -1.100 -2.353 1.00 91.94 85 VAL A N 1
ATOM 710 C CA . VAL A 1 85 ? 7.538 -1.199 -2.937 1.00 91.94 85 VAL A CA 1
ATOM 711 C C . VAL A 1 85 ? 7.775 -2.584 -3.539 1.00 91.94 85 VAL A C 1
ATOM 713 O O . VAL A 1 85 ? 8.227 -2.673 -4.683 1.00 91.94 85 VAL A O 1
ATOM 716 N N . ASP A 1 86 ? 7.432 -3.652 -2.815 1.00 89.31 86 ASP A N 1
ATOM 717 C CA . ASP A 1 86 ? 7.513 -5.028 -3.320 1.00 89.31 86 ASP A CA 1
ATOM 718 C C . ASP A 1 86 ? 6.601 -5.227 -4.538 1.00 89.31 86 ASP A C 1
ATOM 720 O O . ASP A 1 86 ? 7.038 -5.759 -5.561 1.00 89.31 86 ASP A O 1
ATOM 724 N N . TYR A 1 87 ? 5.362 -4.737 -4.459 1.00 91.56 87 TYR A N 1
ATOM 725 C CA . TYR A 1 87 ? 4.357 -4.900 -5.503 1.00 91.56 87 TYR A CA 1
ATOM 726 C C . TYR A 1 87 ? 4.741 -4.194 -6.806 1.00 91.56 87 TYR A C 1
ATOM 728 O O . TYR A 1 87 ? 4.764 -4.820 -7.866 1.00 91.56 87 TYR A O 1
ATOM 736 N N . VAL A 1 88 ? 5.126 -2.917 -6.730 1.00 91.56 88 VAL A N 1
ATOM 737 C CA . VAL A 1 88 ? 5.596 -2.139 -7.886 1.00 91.56 88 VAL A CA 1
ATOM 738 C C . VAL A 1 88 ? 6.847 -2.771 -8.487 1.00 91.56 88 VAL A C 1
ATOM 740 O O . VAL A 1 88 ? 6.952 -2.899 -9.710 1.00 91.56 88 VAL A O 1
ATOM 743 N N . THR A 1 89 ? 7.787 -3.209 -7.645 1.00 87.94 89 THR A N 1
ATOM 744 C CA . THR A 1 89 ? 9.015 -3.863 -8.112 1.00 87.94 89 THR A CA 1
ATOM 745 C C . THR A 1 89 ? 8.700 -5.162 -8.850 1.00 87.94 89 THR A C 1
ATOM 747 O O . THR A 1 89 ? 9.264 -5.409 -9.919 1.00 87.94 89 THR A O 1
ATOM 750 N N . ASP A 1 90 ? 7.794 -5.990 -8.322 1.00 87.44 90 ASP A N 1
ATOM 751 C CA . ASP A 1 90 ? 7.384 -7.226 -8.984 1.00 87.44 90 ASP A CA 1
ATOM 752 C C . ASP A 1 90 ? 6.682 -6.961 -10.316 1.00 87.44 90 ASP A C 1
ATOM 754 O O . ASP A 1 90 ? 7.139 -7.472 -11.342 1.00 87.44 90 ASP A O 1
ATOM 758 N N . LE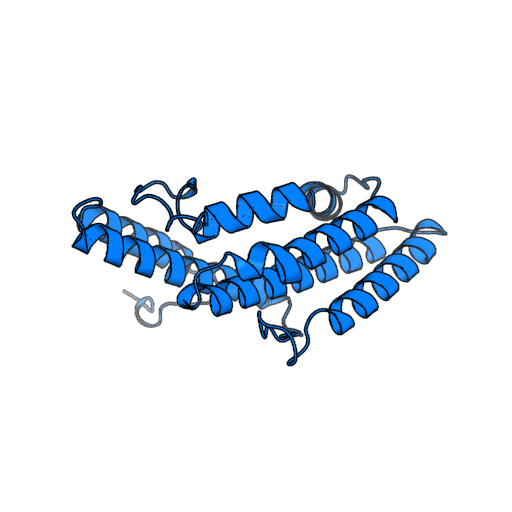U A 1 91 ? 5.647 -6.114 -10.328 1.00 88.62 91 LEU A N 1
ATOM 759 C CA . LEU A 1 91 ? 4.918 -5.762 -11.548 1.00 88.62 91 LEU A CA 1
ATOM 760 C C . LEU A 1 91 ? 5.869 -5.259 -12.631 1.00 88.62 91 LEU A C 1
ATOM 762 O O . LEU A 1 91 ? 5.819 -5.732 -13.765 1.00 88.62 91 LEU A O 1
ATOM 766 N N . THR A 1 92 ? 6.793 -4.367 -12.277 1.00 87.31 92 THR A N 1
ATOM 767 C CA . THR A 1 92 ? 7.737 -3.798 -13.241 1.00 87.31 92 THR A CA 1
ATOM 768 C C . THR A 1 92 ? 8.671 -4.861 -13.827 1.00 87.31 92 THR A C 1
ATOM 770 O O . THR A 1 92 ? 8.844 -4.923 -15.045 1.00 87.31 92 THR A O 1
ATOM 773 N N . ILE A 1 93 ? 9.224 -5.754 -12.996 1.00 84.50 93 ILE A N 1
ATOM 774 C CA . ILE A 1 93 ? 10.054 -6.878 -13.465 1.00 84.50 93 ILE A CA 1
ATOM 775 C C . ILE A 1 93 ? 9.253 -7.780 -14.411 1.00 84.50 93 ILE A C 1
ATOM 777 O O . ILE A 1 93 ? 9.765 -8.245 -15.432 1.00 84.50 93 ILE A O 1
ATOM 781 N N . GLN A 1 94 ? 7.995 -8.053 -14.077 1.00 85.94 94 GLN A N 1
ATOM 782 C CA . GLN A 1 94 ? 7.142 -8.928 -14.871 1.00 85.94 94 GLN A CA 1
ATOM 783 C C . GLN A 1 94 ? 6.731 -8.279 -16.200 1.00 85.94 94 GLN A C 1
ATOM 785 O O . GLN A 1 94 ? 6.671 -8.967 -17.218 1.00 85.94 94 GLN A O 1
ATOM 790 N N . ILE A 1 95 ? 6.512 -6.964 -16.222 1.00 85.00 95 ILE A N 1
ATOM 791 C CA . ILE A 1 95 ? 6.277 -6.178 -17.439 1.00 85.00 95 ILE A CA 1
ATOM 792 C C . ILE A 1 95 ? 7.529 -6.174 -18.322 1.00 85.00 95 ILE A C 1
ATOM 794 O O . ILE A 1 95 ? 7.428 -6.456 -19.516 1.00 85.00 95 ILE A O 1
ATOM 798 N N . ALA A 1 96 ? 8.716 -5.948 -17.750 1.00 82.56 96 ALA A N 1
ATOM 799 C CA . ALA A 1 96 ? 9.978 -5.958 -18.492 1.00 82.56 96 ALA A CA 1
ATOM 800 C C . ALA A 1 96 ? 10.217 -7.292 -19.221 1.00 82.56 96 ALA A C 1
ATOM 802 O O . ALA A 1 96 ? 10.634 -7.293 -20.376 1.00 82.56 96 ALA A O 1
ATOM 803 N N . LYS A 1 97 ? 9.849 -8.425 -18.604 1.00 82.56 97 LYS A N 1
ATOM 804 C CA . LYS A 1 97 ? 9.903 -9.758 -19.240 1.00 82.56 97 LYS A CA 1
ATOM 805 C C . LYS A 1 97 ? 8.945 -9.929 -20.427 1.00 82.56 97 LYS A C 1
ATOM 807 O O . LYS A 1 97 ? 9.173 -10.806 -21.259 1.00 82.56 97 LYS A O 1
ATOM 812 N N . LYS A 1 98 ? 7.860 -9.150 -20.497 1.00 80.44 98 LYS A N 1
ATOM 813 C CA . LYS A 1 98 ? 6.865 -9.206 -21.587 1.00 80.44 98 LYS A CA 1
ATOM 814 C C . LYS A 1 98 ? 7.240 -8.311 -22.775 1.00 80.44 98 LYS A C 1
ATOM 816 O O . LYS A 1 98 ? 6.779 -8.556 -23.889 1.00 80.44 98 LYS A O 1
ATOM 821 N N . ILE A 1 99 ? 8.069 -7.291 -22.557 1.00 77.62 99 ILE A N 1
ATOM 822 C CA . ILE A 1 99 ? 8.491 -6.318 -23.575 1.00 77.62 99 ILE A CA 1
ATOM 823 C C . ILE A 1 99 ? 9.767 -6.817 -24.287 1.00 77.62 99 ILE A C 1
ATOM 825 O O . ILE A 1 99 ? 10.527 -7.612 -23.745 1.00 77.62 99 ILE A O 1
ATOM 829 N N . LYS A 1 100 ? 10.001 -6.389 -25.539 1.00 69.75 100 LYS A N 1
ATOM 830 C CA . LYS A 1 100 ? 11.188 -6.748 -26.343 1.00 69.75 100 LYS A CA 1
ATOM 831 C C . LYS A 1 100 ? 11.881 -5.506 -26.926 1.00 69.75 100 LYS A C 1
ATOM 833 O O . LYS A 1 100 ? 11.232 -4.489 -27.168 1.00 69.75 100 LYS A O 1
ATOM 838 N N . GLY A 1 101 ? 13.178 -5.619 -27.229 1.00 65.06 101 GLY A N 1
ATOM 839 C CA . GLY A 1 101 ? 13.979 -4.584 -27.910 1.00 65.06 101 GLY A CA 1
ATOM 840 C C . GLY A 1 101 ? 14.467 -3.456 -26.988 1.00 65.06 101 GLY A C 1
ATOM 841 O O . GLY A 1 101 ? 14.403 -3.594 -25.775 1.00 65.06 101 GLY A O 1
ATOM 842 N N . LYS A 1 102 ? 14.912 -2.318 -27.552 1.00 59.19 102 LYS A N 1
ATOM 843 C CA . LYS A 1 102 ? 15.503 -1.163 -26.820 1.00 59.19 102 LYS A CA 1
ATOM 844 C C . LYS A 1 102 ? 14.652 -0.599 -25.671 1.00 59.19 102 LYS A C 1
ATOM 846 O O . LYS A 1 102 ? 15.158 0.100 -24.805 1.00 59.19 102 LYS A O 1
ATOM 851 N N . ARG A 1 103 ? 13.348 -0.882 -25.671 1.00 67.38 103 ARG A N 1
ATOM 852 C CA . ARG A 1 103 ? 12.426 -0.512 -24.591 1.00 67.38 103 ARG A CA 1
ATOM 853 C C . ARG A 1 103 ? 12.697 -1.292 -23.294 1.00 67.38 103 ARG A C 1
ATOM 855 O O . ARG A 1 103 ? 12.306 -0.826 -22.235 1.00 67.38 103 ARG A O 1
ATOM 862 N N . VAL A 1 104 ? 13.356 -2.450 -23.382 1.00 68.25 104 VAL A N 1
ATOM 863 C CA . VAL A 1 104 ? 13.765 -3.274 -22.235 1.00 68.25 104 VAL A CA 1
ATOM 864 C C . VAL A 1 104 ? 14.966 -2.660 -21.521 1.00 68.25 104 VAL A C 1
ATOM 866 O O . VAL A 1 104 ? 14.933 -2.566 -20.301 1.00 68.25 104 VAL A O 1
ATOM 869 N N . ASP A 1 105 ? 15.976 -2.195 -22.263 1.00 65.94 105 ASP A N 1
ATOM 870 C CA . ASP A 1 105 ? 17.210 -1.652 -21.674 1.00 65.94 105 ASP A CA 1
ATOM 871 C C . ASP A 1 105 ? 16.919 -0.395 -20.838 1.00 65.94 105 ASP A C 1
ATOM 873 O O . ASP A 1 105 ? 17.268 -0.339 -19.663 1.00 65.94 105 ASP A O 1
ATOM 877 N N . ASN A 1 106 ? 16.155 0.555 -21.393 1.00 76.25 106 ASN A N 1
ATOM 878 C CA . ASN A 1 106 ? 15.750 1.764 -20.665 1.00 76.25 106 ASN A CA 1
ATOM 879 C C . ASN A 1 106 ? 14.915 1.439 -19.413 1.00 76.25 106 ASN A C 1
ATOM 881 O O . ASN A 1 106 ? 15.081 2.063 -18.371 1.00 76.25 106 ASN A O 1
ATOM 885 N N . LEU A 1 107 ? 14.022 0.449 -19.511 1.00 78.44 107 LEU A N 1
ATOM 886 C CA . LEU A 1 107 ? 13.179 0.032 -18.392 1.00 78.44 107 LEU A CA 1
ATOM 887 C C . LEU A 1 107 ? 14.001 -0.653 -17.290 1.00 78.44 107 LEU A C 1
ATOM 889 O O . LEU A 1 107 ? 13.691 -0.501 -16.113 1.00 78.44 107 LEU A O 1
ATOM 893 N N . GLN A 1 108 ? 15.046 -1.396 -17.655 1.00 79.38 108 GLN A N 1
ATOM 894 C CA . GLN A 1 108 ? 15.941 -2.040 -16.699 1.00 79.38 108 GLN A CA 1
ATOM 895 C C . GLN A 1 108 ? 16.779 -1.008 -15.930 1.00 79.38 108 GLN A C 1
ATOM 897 O O . GLN A 1 108 ? 16.860 -1.095 -14.704 1.00 79.38 108 GLN A O 1
ATOM 902 N N . ASP A 1 109 ? 17.308 0.008 -16.617 1.00 82.75 109 ASP A N 1
ATOM 903 C CA . ASP A 1 109 ? 18.016 1.124 -15.979 1.00 82.75 109 ASP A CA 1
ATOM 904 C C . ASP A 1 109 ? 17.102 1.892 -15.005 1.00 82.75 109 ASP A C 1
ATOM 906 O O . ASP A 1 109 ? 17.504 2.211 -13.880 1.00 82.75 109 ASP A O 1
ATOM 910 N N . ASP A 1 110 ? 15.848 2.134 -15.400 1.00 83.88 110 ASP A N 1
ATOM 911 C CA . ASP A 1 110 ? 14.844 2.769 -14.543 1.00 83.88 110 ASP A CA 1
ATOM 912 C C . ASP A 1 110 ? 14.530 1.915 -13.295 1.00 83.88 110 ASP A C 1
ATOM 914 O O . ASP A 1 110 ? 14.475 2.445 -12.178 1.00 83.88 110 ASP A O 1
ATOM 918 N N . ILE A 1 111 ? 14.393 0.588 -13.446 1.00 80.56 111 ILE A N 1
ATOM 919 C CA . ILE A 1 111 ? 14.196 -0.356 -12.328 1.00 80.56 111 ILE A CA 1
ATOM 920 C C . ILE A 1 111 ? 15.375 -0.309 -11.353 1.00 80.56 111 ILE A C 1
ATOM 922 O O . ILE A 1 111 ? 15.174 -0.281 -10.134 1.00 80.56 111 ILE A O 1
ATOM 926 N N . ASP A 1 112 ? 16.604 -0.334 -11.859 1.00 83.75 112 ASP A N 1
ATOM 927 C CA . ASP A 1 112 ? 17.795 -0.395 -11.013 1.00 83.75 112 ASP A CA 1
ATOM 928 C C . ASP A 1 112 ? 18.032 0.935 -10.286 1.00 83.75 112 ASP A C 1
ATOM 930 O O . ASP A 1 112 ? 18.343 0.950 -9.088 1.00 83.75 112 ASP A O 1
ATOM 934 N N . SER A 1 113 ? 17.773 2.058 -10.963 1.00 85.06 113 SER A N 1
ATOM 935 C CA . SER A 1 113 ? 17.741 3.390 -10.353 1.00 85.06 113 SER A CA 1
ATOM 936 C C . SER A 1 113 ? 16.692 3.474 -9.239 1.00 85.06 113 SER A C 1
ATOM 938 O O . SER A 1 113 ? 16.992 3.913 -8.123 1.00 85.06 113 SER A O 1
ATOM 940 N N . MET A 1 114 ? 15.478 2.973 -9.495 1.00 84.69 114 MET A N 1
ATOM 941 C CA . MET A 1 114 ? 14.408 2.899 -8.502 1.00 84.69 114 MET A CA 1
ATOM 942 C C . MET A 1 114 ? 14.852 2.096 -7.274 1.00 84.69 114 MET A C 1
ATOM 944 O O . MET A 1 114 ? 14.801 2.621 -6.164 1.00 84.69 114 MET A O 1
ATOM 948 N N . LYS A 1 115 ? 15.355 0.866 -7.444 1.00 81.81 115 LYS A N 1
ATOM 949 C CA . LYS A 1 115 ? 15.822 0.014 -6.330 1.00 81.81 115 LYS A CA 1
ATOM 950 C C . LYS A 1 115 ? 16.898 0.683 -5.481 1.00 81.81 115 LYS A C 1
ATOM 952 O O . LYS A 1 115 ? 16.847 0.615 -4.253 1.00 81.81 115 LYS A O 1
ATOM 957 N N . LYS A 1 116 ? 17.858 1.358 -6.116 1.00 83.75 116 LYS A N 1
ATOM 958 C CA . LYS A 1 116 ? 18.910 2.088 -5.400 1.00 83.75 116 LYS A CA 1
ATOM 959 C C . LYS A 1 116 ? 18.327 3.214 -4.543 1.00 83.75 116 LYS A C 1
ATOM 961 O O . LYS A 1 116 ? 18.694 3.341 -3.375 1.00 83.75 116 LYS A O 1
ATOM 966 N N . ASN A 1 117 ? 17.400 3.990 -5.102 1.00 82.44 117 ASN A N 1
ATOM 967 C CA . ASN A 1 117 ? 16.736 5.074 -4.378 1.00 82.44 117 ASN A CA 1
ATOM 968 C C . ASN A 1 117 ? 15.887 4.534 -3.217 1.00 82.44 117 ASN A C 1
ATOM 970 O O . ASN A 1 117 ? 15.949 5.073 -2.113 1.00 82.44 117 ASN A O 1
ATOM 974 N N . LEU A 1 118 ? 15.170 3.427 -3.427 1.00 83.19 118 LEU A N 1
ATOM 975 C CA . LEU A 1 118 ? 14.383 2.745 -2.397 1.00 83.19 118 LEU A CA 1
ATOM 976 C C . LEU A 1 118 ? 15.241 2.328 -1.199 1.00 83.19 118 LEU A C 1
ATOM 978 O O . LEU A 1 118 ? 14.927 2.681 -0.064 1.00 83.19 118 LEU A O 1
ATOM 982 N N . ASN A 1 119 ? 16.360 1.648 -1.447 1.00 78.19 119 ASN A N 1
ATOM 983 C CA . ASN A 1 119 ? 17.256 1.198 -0.379 1.00 78.19 119 ASN A CA 1
ATOM 984 C C . ASN A 1 119 ? 17.878 2.364 0.402 1.00 78.19 119 ASN A C 1
ATOM 986 O O . ASN A 1 119 ? 18.174 2.221 1.583 1.00 78.19 119 ASN A O 1
ATOM 990 N N . SER A 1 120 ? 18.053 3.525 -0.236 1.00 81.94 120 SER A N 1
ATOM 991 C CA . SER A 1 120 ? 18.551 4.725 0.444 1.00 81.94 120 SER A CA 1
ATOM 992 C C . SER A 1 120 ? 17.506 5.421 1.323 1.00 81.94 120 SER A C 1
ATOM 994 O O . SER A 1 120 ? 17.880 6.147 2.241 1.00 81.94 120 SER A O 1
ATOM 996 N N . LEU A 1 121 ? 16.212 5.211 1.058 1.00 85.56 121 LEU A N 1
ATOM 997 C CA . LEU A 1 121 ? 15.121 5.867 1.781 1.00 85.56 121 LEU A CA 1
ATOM 998 C C . LEU A 1 121 ? 14.799 5.154 3.103 1.00 85.56 121 LEU A C 1
ATOM 1000 O O . LEU A 1 121 ? 14.697 5.796 4.148 1.00 85.56 121 LEU A O 1
ATOM 1004 N N . PHE A 1 122 ? 14.671 3.827 3.064 1.00 82.56 122 PHE A N 1
ATOM 1005 C CA . PHE A 1 122 ? 14.328 3.000 4.224 1.00 82.56 122 PHE A CA 1
ATOM 1006 C C . PHE A 1 122 ? 15.542 2.799 5.144 1.00 82.56 122 PHE A C 1
ATOM 1008 O O . PHE A 1 122 ? 16.239 1.786 5.077 1.00 82.56 122 PHE A O 1
ATOM 1015 N N . THR A 1 123 ? 15.808 3.780 6.006 1.00 71.94 123 THR A N 1
ATOM 1016 C CA . THR A 1 123 ? 16.961 3.788 6.922 1.00 71.94 123 THR A CA 1
ATOM 1017 C C . THR A 1 123 ? 16.538 3.853 8.392 1.00 71.94 123 THR A C 1
ATOM 1019 O O . THR A 1 123 ? 15.531 4.469 8.743 1.00 71.94 123 THR A O 1
ATOM 1022 N N . THR A 1 124 ? 17.358 3.271 9.277 1.00 61.31 124 THR A N 1
ATOM 1023 C CA . THR A 1 124 ? 17.193 3.250 10.751 1.00 61.31 124 THR A CA 1
ATOM 1024 C C . THR A 1 124 ? 17.283 4.623 11.429 1.00 61.31 124 THR A C 1
ATOM 1026 O O . THR A 1 124 ? 17.164 4.713 12.648 1.00 61.31 124 THR A O 1
ATOM 1029 N N . HIS A 1 125 ? 17.584 5.693 10.689 1.00 63.41 125 HIS A N 1
ATOM 1030 C CA . HIS A 1 125 ? 18.006 6.975 11.267 1.00 63.41 125 HIS A CA 1
ATOM 1031 C C . HIS A 1 125 ? 16.987 8.114 11.095 1.00 63.41 125 HIS A C 1
ATOM 1033 O O . HIS A 1 125 ? 17.271 9.242 11.492 1.00 63.41 125 HIS A O 1
ATOM 1039 N N . GLY A 1 126 ? 15.806 7.840 10.530 1.00 68.62 126 GLY A N 1
ATOM 1040 C CA . GLY A 1 126 ? 14.727 8.824 10.374 1.00 68.62 126 GLY A CA 1
ATOM 1041 C C . GLY A 1 126 ? 13.678 8.774 11.492 1.00 68.62 126 GLY A C 1
ATOM 1042 O O . GLY A 1 126 ? 13.504 7.745 12.137 1.00 68.62 126 GLY A O 1
ATOM 1043 N N . GLU A 1 127 ? 12.914 9.858 11.671 1.00 76.12 127 GLU A N 1
ATOM 1044 C CA . GLU A 1 127 ? 11.819 9.956 12.663 1.00 76.12 127 GLU A CA 1
ATOM 1045 C C . GLU A 1 127 ? 10.727 8.888 12.464 1.00 76.12 127 GLU A C 1
ATOM 1047 O O . GLU A 1 127 ? 10.087 8.430 13.412 1.00 76.12 127 GLU A O 1
ATOM 1052 N N . PHE A 1 128 ? 10.524 8.466 11.215 1.00 85.94 128 PHE A N 1
ATOM 1053 C CA . PHE A 1 128 ? 9.599 7.393 10.875 1.00 85.94 128 PHE A CA 1
ATOM 1054 C C . PHE A 1 128 ? 10.156 5.992 11.198 1.00 85.94 128 PHE A C 1
ATOM 1056 O O . PHE A 1 128 ? 9.374 5.065 11.392 1.00 85.94 128 PHE A O 1
ATOM 1063 N N . ASN A 1 129 ? 11.488 5.848 11.289 1.00 83.69 129 ASN A N 1
ATOM 1064 C CA . ASN A 1 129 ? 12.228 4.618 11.605 1.00 83.69 129 ASN A CA 1
ATOM 1065 C C . ASN A 1 129 ? 11.665 3.355 10.923 1.00 83.69 129 ASN A C 1
ATOM 1067 O O . ASN A 1 129 ? 11.422 2.327 11.560 1.00 83.69 129 ASN A O 1
ATOM 1071 N N . CYS A 1 130 ? 11.404 3.457 9.620 1.00 88.69 130 CYS A N 1
ATOM 1072 C CA . CYS A 1 130 ? 10.821 2.382 8.837 1.00 88.69 130 CYS A CA 1
ATOM 1073 C C . CYS A 1 130 ? 11.908 1.646 8.057 1.00 88.69 130 CYS A C 1
ATOM 1075 O O . CYS A 1 130 ? 12.540 2.198 7.156 1.00 88.69 130 CYS A O 1
ATOM 1077 N N . LEU A 1 131 ? 12.112 0.377 8.399 1.00 88.00 131 LEU A N 1
ATOM 1078 C CA . LEU A 1 131 ? 13.091 -0.466 7.727 1.00 88.00 131 LEU A CA 1
ATOM 1079 C C . LEU A 1 131 ? 12.499 -1.164 6.522 1.00 88.00 131 LEU A C 1
ATOM 1081 O O . LEU A 1 131 ? 11.312 -1.496 6.477 1.00 88.00 131 LEU A O 1
ATOM 1085 N N . ARG A 1 132 ? 13.372 -1.392 5.547 1.00 87.00 132 ARG A N 1
ATOM 1086 C CA . ARG A 1 132 ? 13.059 -2.208 4.392 1.00 87.00 132 ARG A CA 1
ATOM 1087 C C . ARG A 1 132 ? 12.967 -3.666 4.841 1.00 87.00 132 ARG A C 1
ATOM 1089 O O . ARG A 1 132 ? 13.964 -4.239 5.266 1.00 87.00 132 ARG A O 1
ATOM 1096 N N . ASP A 1 133 ? 11.781 -4.248 4.731 1.00 82.31 133 ASP A N 1
ATOM 1097 C CA . ASP A 1 133 ? 11.534 -5.689 4.846 1.00 82.31 133 ASP A CA 1
ATOM 1098 C C . ASP A 1 133 ? 11.441 -6.243 3.422 1.00 82.31 133 ASP A C 1
ATOM 1100 O O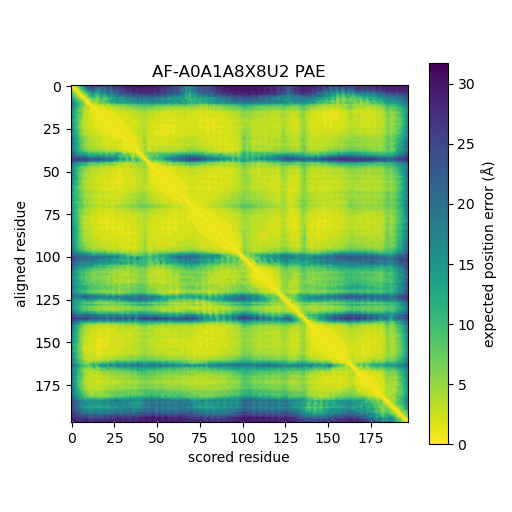 . ASP A 1 133 ? 10.353 -6.357 2.858 1.00 82.31 133 ASP A O 1
ATOM 1104 N N . GLU A 1 134 ? 12.598 -6.456 2.785 1.00 71.88 134 GLU A N 1
ATOM 1105 C CA . GLU A 1 134 ? 12.658 -7.001 1.427 1.00 71.88 134 GLU A CA 1
ATOM 1106 C C . GLU A 1 134 ? 12.192 -8.456 1.447 1.00 71.88 134 GLU A C 1
ATOM 1108 O O . GLU A 1 134 ? 12.953 -9.386 1.729 1.00 71.88 134 GLU A O 1
ATOM 1113 N N . SER A 1 135 ? 10.906 -8.659 1.165 1.00 62.38 135 SER A N 1
ATOM 1114 C CA . SER A 1 135 ? 10.351 -9.996 1.117 1.00 62.38 135 SER A CA 1
ATOM 1115 C C . SER A 1 135 ? 10.739 -10.654 -0.211 1.00 62.38 135 SER A C 1
ATOM 1117 O O . SER A 1 135 ? 10.312 -10.281 -1.300 1.00 62.38 135 SER A O 1
ATOM 1119 N N . THR A 1 136 ? 11.568 -11.694 -0.136 1.00 50.97 136 THR A N 1
ATOM 1120 C CA . THR A 1 136 ? 11.873 -12.571 -1.283 1.00 50.97 136 THR A CA 1
ATOM 1121 C C . THR A 1 136 ? 10.666 -13.436 -1.691 1.00 50.97 136 THR A C 1
ATOM 1123 O O . THR A 1 136 ? 10.674 -14.055 -2.756 1.00 50.97 136 THR A O 1
ATOM 1126 N N . TYR A 1 137 ? 9.598 -13.451 -0.881 1.00 52.00 137 TYR A N 1
ATOM 1127 C CA . TYR A 1 137 ? 8.404 -14.292 -1.023 1.00 52.00 137 TYR A CA 1
ATOM 1128 C C . TYR A 1 137 ? 7.220 -13.554 -1.667 1.00 52.00 137 TYR A C 1
ATOM 1130 O O . TYR A 1 137 ? 6.200 -13.265 -1.040 1.00 52.00 137 TYR A O 1
ATOM 1138 N N . LYS A 1 138 ? 7.333 -13.325 -2.977 1.00 64.25 138 LYS A N 1
ATOM 1139 C CA . LYS A 1 138 ? 6.317 -12.659 -3.813 1.00 64.25 138 LYS A CA 1
ATOM 1140 C C . LYS A 1 138 ? 4.932 -13.311 -3.779 1.00 64.25 138 LYS A C 1
ATOM 1142 O O . LYS A 1 138 ? 3.923 -12.630 -3.909 1.00 64.25 138 LYS A O 1
ATOM 1147 N N . THR A 1 139 ? 4.854 -14.628 -3.592 1.00 66.69 139 THR A N 1
ATOM 1148 C CA . THR A 1 139 ? 3.584 -15.368 -3.688 1.00 66.69 139 THR A CA 1
ATOM 1149 C C . THR A 1 139 ? 2.642 -15.139 -2.508 1.00 66.69 139 THR A C 1
ATOM 1151 O O . THR A 1 139 ? 1.441 -15.331 -2.661 1.00 66.69 139 THR A O 1
ATOM 1154 N N . GLN A 1 140 ? 3.156 -14.723 -1.346 1.00 77.50 140 GLN A N 1
ATOM 1155 C CA . GLN A 1 140 ? 2.359 -14.550 -0.122 1.00 77.50 140 GLN A CA 1
ATOM 1156 C C . GLN A 1 140 ? 2.193 -13.083 0.294 1.00 77.50 140 GLN A C 1
ATOM 1158 O O . GLN A 1 140 ? 1.456 -12.802 1.240 1.00 77.50 140 GLN A O 1
ATOM 1163 N N . MET A 1 141 ? 2.843 -12.139 -0.399 1.00 84.62 141 MET A N 1
ATOM 1164 C CA . MET A 1 141 ? 2.841 -10.725 -0.004 1.00 84.62 141 MET A CA 1
ATOM 1165 C C . MET A 1 141 ? 1.425 -10.135 0.050 1.00 84.62 141 MET A C 1
ATOM 1167 O O . MET A 1 141 ? 1.089 -9.434 1.001 1.00 84.62 141 MET A O 1
ATOM 1171 N N . HIS A 1 142 ? 0.565 -10.491 -0.911 1.00 86.81 142 HIS A N 1
ATOM 1172 C CA . HIS A 1 142 ? -0.833 -10.058 -0.936 1.00 86.81 142 HIS A CA 1
ATOM 1173 C C . HIS A 1 142 ? -1.615 -10.617 0.254 1.00 86.81 142 HIS A C 1
ATOM 1175 O O . HIS A 1 142 ? -2.344 -9.887 0.916 1.00 86.81 142 HIS A O 1
ATOM 1181 N N . THR A 1 143 ? -1.416 -11.894 0.592 1.00 86.31 143 THR A N 1
ATOM 1182 C CA . THR A 1 143 ? -2.053 -12.507 1.764 1.00 86.31 143 THR A CA 1
ATOM 1183 C C . THR A 1 143 ? -1.609 -11.829 3.060 1.00 86.31 143 THR A C 1
ATOM 1185 O O . THR A 1 143 ? -2.457 -11.496 3.885 1.00 86.31 143 THR A O 1
ATOM 1188 N N . LYS A 1 144 ? -0.304 -11.561 3.225 1.00 87.50 144 LYS A N 1
ATOM 1189 C CA . LYS A 1 144 ? 0.232 -10.825 4.385 1.00 87.50 144 LYS A CA 1
ATOM 1190 C C . LYS A 1 144 ? -0.386 -9.427 4.479 1.00 87.50 144 LYS A C 1
ATOM 1192 O O . LYS A 1 144 ? -0.862 -9.062 5.550 1.00 87.50 144 LYS A O 1
ATOM 1197 N N . LYS A 1 145 ? -0.448 -8.690 3.363 1.00 91.50 145 LYS A N 1
ATOM 1198 C CA . LYS A 1 145 ? -1.086 -7.365 3.289 1.00 91.50 145 LYS A CA 1
ATOM 1199 C C . LYS A 1 145 ? -2.551 -7.420 3.710 1.00 91.50 145 LYS A C 1
ATOM 1201 O O . LYS A 1 145 ? -2.938 -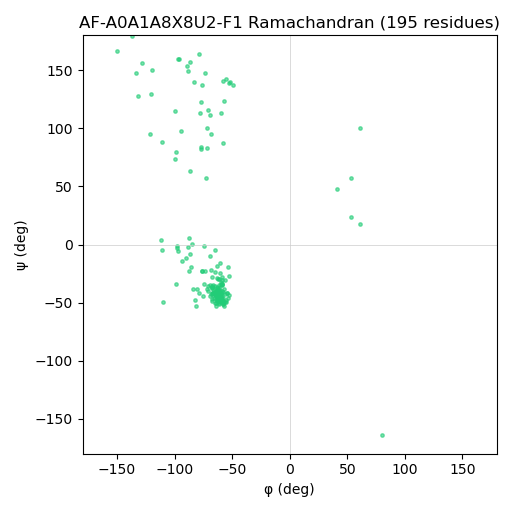6.691 4.616 1.00 91.50 145 LYS A O 1
ATOM 1206 N N . HIS A 1 146 ? -3.338 -8.33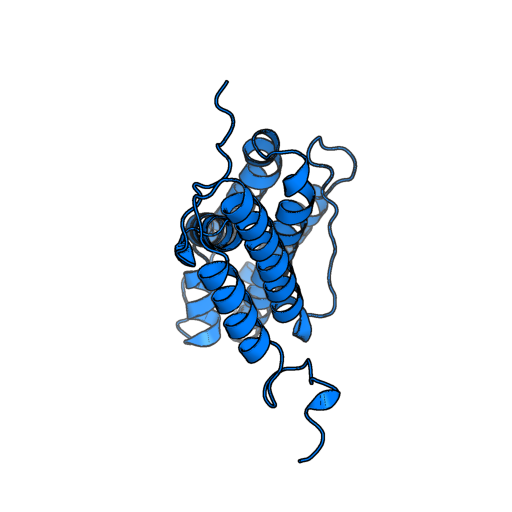0 3.139 1.00 91.12 146 HIS A N 1
ATOM 1207 C CA . HIS A 1 146 ? -4.755 -8.448 3.479 1.00 91.12 146 HIS A CA 1
ATOM 1208 C C . HIS A 1 146 ? -4.988 -8.803 4.956 1.00 91.12 146 HIS A C 1
ATOM 1210 O O . HIS A 1 146 ? -5.921 -8.282 5.564 1.00 91.12 146 HIS A O 1
ATOM 1216 N N . LEU A 1 147 ? -4.148 -9.655 5.554 1.00 91.44 147 LEU A N 1
ATOM 1217 C CA . LEU A 1 147 ? -4.222 -9.963 6.987 1.00 91.44 147 LEU A CA 1
ATOM 1218 C C . LEU A 1 147 ? -3.859 -8.752 7.857 1.00 91.44 147 LEU A C 1
ATOM 1220 O O . LEU A 1 147 ? -4.534 -8.494 8.855 1.00 91.44 147 LEU A O 1
ATOM 1224 N N . ASP A 1 148 ? -2.828 -7.996 7.476 1.00 93.06 148 ASP A N 1
ATOM 1225 C CA . ASP A 1 148 ? -2.451 -6.754 8.156 1.00 93.06 148 ASP A CA 1
ATOM 1226 C C . ASP A 1 148 ? -3.579 -5.706 8.083 1.00 93.06 148 ASP A C 1
ATOM 1228 O O . ASP A 1 148 ? -3.888 -5.064 9.089 1.00 93.06 148 ASP A O 1
ATOM 1232 N N . ASP A 1 149 ? -4.220 -5.550 6.921 1.00 95.38 149 ASP A N 1
ATOM 1233 C CA . ASP A 1 149 ? -5.363 -4.645 6.718 1.00 95.38 149 ASP A CA 1
ATOM 1234 C C . ASP A 1 149 ? -6.574 -5.063 7.542 1.00 95.38 149 ASP A C 1
ATOM 1236 O O . ASP A 1 149 ? -7.232 -4.235 8.172 1.00 95.38 149 ASP A O 1
ATOM 1240 N N . PHE A 1 150 ? -6.853 -6.367 7.577 1.00 94.38 150 PHE A N 1
ATOM 1241 C CA . PHE A 1 150 ? -7.904 -6.918 8.416 1.00 94.38 150 PHE A CA 1
ATOM 1242 C C . PHE A 1 150 ? -7.672 -6.590 9.892 1.00 94.38 150 PHE A C 1
ATOM 1244 O O . PHE A 1 150 ? -8.607 -6.154 10.564 1.00 94.38 150 PHE A O 1
ATOM 1251 N N . CYS A 1 151 ? -6.445 -6.766 10.393 1.00 94.12 151 CYS A N 1
ATOM 1252 C CA . CYS A 1 151 ? -6.113 -6.453 11.781 1.00 94.12 151 CYS A CA 1
ATOM 1253 C C . CYS A 1 151 ? -6.301 -4.962 12.086 1.00 94.12 151 CYS A C 1
ATOM 1255 O O . CYS A 1 151 ? -6.962 -4.631 13.068 1.00 94.12 151 CYS A O 1
ATOM 1257 N N . GLU A 1 152 ? -5.791 -4.075 11.225 1.00 95.12 152 GLU A N 1
ATOM 1258 C CA . GLU A 1 152 ? -5.957 -2.624 11.380 1.00 95.12 152 GLU A CA 1
ATOM 1259 C C . GLU A 1 152 ? -7.439 -2.222 11.413 1.00 95.12 152 GLU A C 1
ATOM 1261 O O . GLU A 1 152 ? -7.886 -1.524 12.326 1.00 95.12 152 GLU A O 1
ATOM 1266 N N . ASN A 1 153 ? -8.219 -2.706 10.449 1.00 94.75 153 ASN A N 1
ATOM 1267 C CA . ASN A 1 153 ? -9.634 -2.375 10.337 1.00 94.75 153 ASN A CA 1
ATOM 1268 C C . ASN A 1 153 ? -10.450 -2.937 11.504 1.00 94.75 153 ASN A C 1
ATOM 1270 O O . ASN A 1 153 ? -11.311 -2.245 12.045 1.00 94.75 153 ASN A O 1
ATOM 1274 N N . ARG A 1 154 ? -10.172 -4.176 11.928 1.00 94.00 154 ARG A N 1
ATOM 1275 C CA . ARG A 1 154 ? -10.806 -4.788 13.103 1.00 94.00 154 ARG A CA 1
ATOM 1276 C C . ARG A 1 154 ? -10.545 -3.949 14.349 1.00 94.00 154 ARG A C 1
ATOM 1278 O O . ARG A 1 154 ? -11.481 -3.663 15.091 1.00 94.00 154 ARG A O 1
ATOM 1285 N N . ASP A 1 155 ? -9.296 -3.560 14.585 1.00 93.25 155 ASP A N 1
ATOM 1286 C CA . ASP A 1 155 ? -8.913 -2.824 15.790 1.00 93.25 155 ASP A CA 1
ATOM 1287 C C . ASP A 1 155 ? -9.524 -1.415 15.797 1.00 93.25 155 ASP A C 1
ATOM 1289 O O . ASP A 1 155 ? -10.018 -0.960 16.833 1.00 93.25 155 ASP A O 1
ATOM 1293 N N . HIS A 1 156 ? -9.594 -0.766 14.632 1.00 92.00 156 HIS A N 1
ATOM 1294 C CA . HIS A 1 156 ? -10.337 0.478 14.447 1.00 92.00 156 HIS A CA 1
ATOM 1295 C C . HIS A 1 156 ? -11.834 0.308 14.765 1.00 92.00 156 HIS A C 1
ATOM 1297 O O . HIS A 1 156 ? -12.385 1.045 15.585 1.00 92.00 156 HIS A O 1
ATOM 1303 N N . LEU A 1 157 ? -12.491 -0.716 14.212 1.00 92.62 157 LEU A N 1
ATOM 1304 C CA . LEU A 1 157 ? -13.906 -0.984 14.479 1.00 92.62 157 LEU A CA 1
ATOM 1305 C C . LEU A 1 157 ? -14.172 -1.319 15.956 1.00 92.62 157 LEU A C 1
ATOM 1307 O O . LEU A 1 157 ? -15.176 -0.872 16.506 1.00 92.62 157 LEU A O 1
ATOM 1311 N N . ILE A 1 158 ? -13.264 -2.029 16.638 1.00 92.25 158 ILE A N 1
ATOM 1312 C CA . ILE A 1 158 ? -13.346 -2.266 18.090 1.00 92.25 158 ILE A CA 1
ATOM 1313 C C . ILE A 1 158 ? -13.337 -0.938 18.860 1.00 92.25 158 ILE A C 1
ATOM 1315 O O . ILE A 1 158 ? -14.133 -0.771 19.790 1.00 92.25 158 ILE A O 1
ATOM 1319 N N . LYS A 1 159 ? -12.468 0.017 18.491 1.00 90.19 159 LYS A N 1
ATOM 1320 C CA . LYS A 1 159 ? -12.478 1.370 19.081 1.00 90.19 159 LYS A CA 1
ATOM 1321 C C . LYS A 1 159 ? -13.827 2.062 18.823 1.00 90.19 159 LYS A C 1
ATOM 1323 O O . LYS A 1 159 ? -14.423 2.605 19.751 1.00 90.19 159 LYS A O 1
ATOM 1328 N N . CYS A 1 160 ? -14.361 1.966 17.608 1.00 89.94 160 CYS A N 1
ATOM 1329 C CA . CYS A 1 160 ? -15.636 2.587 17.240 1.00 89.94 160 CYS A CA 1
ATOM 1330 C C . CYS A 1 160 ? -16.857 2.000 17.958 1.00 89.94 160 CYS A C 1
ATOM 1332 O O . CYS A 1 160 ? -17.766 2.748 18.324 1.00 89.94 160 CYS A O 1
ATOM 1334 N N . VAL A 1 161 ? -16.864 0.690 18.224 1.00 90.06 161 VAL A N 1
ATOM 1335 C CA . VAL A 1 161 ? -17.897 0.036 19.042 1.00 90.06 161 VAL A CA 1
ATOM 1336 C C . VAL A 1 161 ? -17.867 0.557 20.478 1.00 90.06 161 VAL A C 1
ATOM 1338 O O . VAL A 1 161 ? -18.914 0.893 21.032 1.00 90.06 161 VAL A O 1
ATOM 1341 N N . LYS A 1 162 ? -16.676 0.700 21.077 1.00 86.94 162 LYS A N 1
ATOM 1342 C CA . LYS A 1 162 ? -16.529 1.276 22.429 1.00 86.94 162 LYS A CA 1
ATOM 1343 C C . LYS A 1 162 ? -17.072 2.706 22.508 1.00 86.94 162 LYS A C 1
ATOM 1345 O O . LYS A 1 162 ? -17.668 3.073 23.518 1.00 86.94 162 LYS A O 1
ATOM 1350 N N . ASN A 1 163 ? -16.933 3.466 21.423 1.00 84.44 163 ASN A N 1
ATOM 1351 C CA . ASN A 1 163 ? -17.411 4.844 21.306 1.00 84.44 163 ASN A CA 1
ATOM 1352 C C . ASN A 1 163 ? -18.875 4.955 20.827 1.00 84.44 163 ASN A C 1
ATOM 1354 O O . ASN A 1 163 ? -19.359 6.065 20.633 1.00 84.44 163 ASN A O 1
ATOM 1358 N N . LYS A 1 164 ? -19.596 3.830 20.674 1.00 78.19 164 LYS A N 1
ATOM 1359 C CA . LYS A 1 164 ? -21.004 3.732 20.225 1.00 78.19 164 LYS A CA 1
ATOM 1360 C C . LYS A 1 164 ? -21.300 4.268 18.814 1.00 78.19 164 LYS A C 1
ATOM 1362 O O . LYS A 1 164 ? -22.465 4.460 18.478 1.00 78.19 164 LYS A O 1
ATOM 1367 N N . ASN A 1 165 ? -20.281 4.445 17.976 1.00 75.81 165 ASN A N 1
ATOM 1368 C CA . ASN A 1 165 ? -20.447 4.880 16.582 1.00 75.81 165 ASN A CA 1
ATOM 1369 C C . ASN A 1 165 ? -20.729 3.705 15.627 1.00 75.81 165 ASN A C 1
ATOM 1371 O O . ASN A 1 165 ? -21.247 3.888 14.532 1.00 75.81 165 ASN A O 1
ATOM 1375 N N . VAL A 1 166 ? -20.399 2.482 16.050 1.00 82.25 166 VAL A N 1
ATOM 1376 C CA . VAL A 1 166 ? -20.609 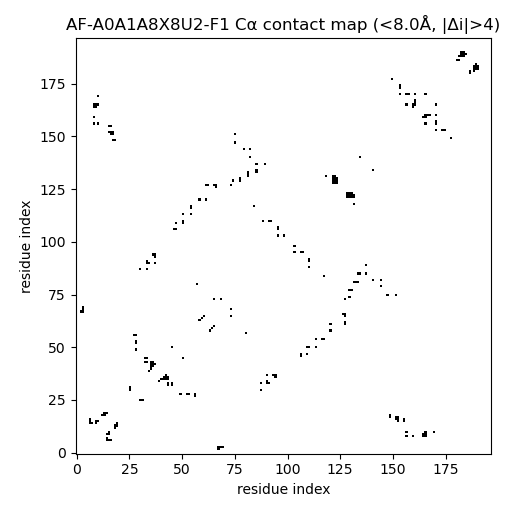1.233 15.306 1.00 82.25 166 VAL A CA 1
ATOM 1377 C C . VAL A 1 166 ? -21.214 0.190 16.252 1.00 82.25 166 VAL A C 1
ATOM 1379 O O . VAL A 1 166 ? -20.925 0.193 17.448 1.00 82.25 166 VAL A O 1
ATOM 1382 N N . THR A 1 167 ? -22.063 -0.707 15.745 1.00 88.12 167 THR A N 1
ATOM 1383 C CA . THR A 1 167 ? -22.671 -1.783 16.547 1.00 88.12 167 THR A CA 1
ATOM 1384 C C . THR A 1 167 ? -21.774 -3.024 16.618 1.00 88.12 167 THR A C 1
ATOM 1386 O O . THR A 1 167 ? -20.955 -3.275 15.732 1.00 88.12 167 THR A O 1
ATOM 1389 N N . CYS A 1 168 ? -21.954 -3.855 17.650 1.00 90.06 168 CYS A N 1
ATOM 1390 C CA . CYS A 1 168 ? -21.290 -5.162 17.719 1.00 90.06 168 CYS A CA 1
ATOM 1391 C C . CYS A 1 168 ? -21.647 -6.057 16.521 1.00 90.06 168 CYS A C 1
ATOM 1393 O O . CYS A 1 168 ? -20.792 -6.795 16.042 1.00 90.06 168 CYS A O 1
ATOM 1395 N N . ASP A 1 169 ? -22.876 -5.961 16.006 1.00 89.56 169 ASP A N 1
ATOM 1396 C CA . ASP A 1 169 ? -23.323 -6.737 14.844 1.00 89.56 169 ASP A CA 1
ATOM 1397 C C . ASP A 1 169 ? -22.538 -6.377 13.581 1.00 89.56 169 ASP A C 1
ATOM 1399 O O . ASP A 1 169 ? -22.132 -7.264 12.832 1.00 89.56 169 ASP A O 1
ATOM 1403 N N . ASN A 1 170 ? -22.247 -5.088 13.383 1.00 88.62 170 ASN A N 1
ATOM 1404 C CA . ASN A 1 170 ? -21.405 -4.617 12.287 1.00 88.62 170 ASN A CA 1
ATOM 1405 C C . ASN A 1 170 ? -19.985 -5.200 12.390 1.00 88.62 170 ASN A C 1
ATOM 1407 O O . ASN A 1 170 ? -19.477 -5.774 11.426 1.00 88.62 170 ASN A O 1
ATOM 1411 N N . LEU A 1 171 ? -19.363 -5.127 13.572 1.00 90.88 171 LEU A N 1
ATOM 1412 C CA . LEU A 1 171 ? -18.042 -5.721 13.809 1.00 90.88 171 LEU A CA 1
ATOM 1413 C C . LEU A 1 171 ? -18.046 -7.240 13.560 1.00 90.88 171 LEU A C 1
ATOM 1415 O O . LEU A 1 171 ? -17.175 -7.753 12.857 1.00 90.88 171 LEU A O 1
ATOM 1419 N N . ASN A 1 172 ? -19.039 -7.953 14.095 1.00 91.88 172 ASN A N 1
ATOM 1420 C CA . ASN A 1 172 ? -19.179 -9.400 13.923 1.00 91.88 172 ASN A CA 1
ATOM 1421 C C . ASN A 1 172 ? -19.352 -9.781 12.452 1.00 91.88 172 ASN A C 1
ATOM 1423 O O . ASN A 1 172 ? -18.747 -10.753 11.993 1.00 91.88 172 ASN A O 1
ATOM 1427 N N . LYS A 1 173 ? -20.141 -9.002 11.705 1.00 91.31 173 LYS A N 1
ATOM 1428 C CA . LYS A 1 173 ? -20.320 -9.178 10.266 1.00 91.31 173 LYS A CA 1
ATOM 1429 C C . LYS A 1 173 ? -18.997 -8.999 9.523 1.00 91.31 173 LYS A C 1
ATOM 1431 O O . LYS A 1 173 ? -18.608 -9.901 8.791 1.00 91.31 173 LYS A O 1
ATOM 1436 N N . PHE A 1 174 ? -18.271 -7.906 9.770 1.00 91.75 174 PHE A N 1
ATOM 1437 C CA . PHE A 1 174 ? -16.964 -7.662 9.149 1.00 91.75 174 PHE A CA 1
ATOM 1438 C C . PHE A 1 174 ? -15.979 -8.810 9.403 1.00 91.75 174 PHE A C 1
ATOM 1440 O O . PHE A 1 174 ? -15.362 -9.315 8.466 1.00 91.75 174 PHE A O 1
ATOM 1447 N N . ILE A 1 175 ? -15.865 -9.266 10.656 1.00 92.50 175 ILE A N 1
ATOM 1448 C CA . ILE A 1 175 ? -14.984 -10.385 11.014 1.00 92.50 175 ILE A CA 1
ATOM 1449 C C . ILE A 1 175 ? -15.408 -11.664 10.288 1.00 92.50 175 ILE A C 1
ATOM 1451 O O . ILE A 1 175 ? -14.566 -12.335 9.696 1.00 92.50 175 ILE A O 1
ATOM 1455 N N . SER A 1 176 ? -16.702 -11.984 10.301 1.00 90.56 176 SER A N 1
ATOM 1456 C CA . SER A 1 176 ? -17.232 -13.203 9.681 1.00 90.56 176 SER A CA 1
ATOM 1457 C C . SER A 1 176 ? -17.037 -13.215 8.164 1.00 90.56 176 SER A C 1
ATOM 1459 O O . SER A 1 176 ? -16.675 -14.247 7.597 1.00 90.56 176 SER A O 1
ATOM 1461 N N . ASP A 1 177 ? -17.253 -12.078 7.504 1.00 89.88 177 ASP A N 1
ATOM 1462 C CA . ASP A 1 177 ? -17.103 -11.947 6.055 1.00 89.88 177 ASP A CA 1
ATOM 1463 C C . ASP A 1 177 ? -15.626 -12.048 5.647 1.00 89.88 177 ASP A C 1
ATOM 1465 O O . ASP A 1 177 ? -15.285 -12.801 4.731 1.00 89.88 177 ASP A O 1
ATOM 1469 N N . LYS A 1 178 ? -14.714 -11.374 6.365 1.00 90.00 178 LYS A N 1
ATOM 1470 C CA . LYS A 1 178 ? -13.271 -11.480 6.091 1.00 90.00 178 LYS A CA 1
ATOM 1471 C C . LYS A 1 178 ? -12.719 -12.869 6.421 1.00 90.00 178 LYS A C 1
ATOM 1473 O O . LYS A 1 178 ? -11.915 -13.378 5.647 1.00 90.00 178 LYS A O 1
ATOM 1478 N N . TYR A 1 179 ? -13.189 -13.522 7.486 1.00 85.94 179 TYR A N 1
ATOM 1479 C CA . TYR A 1 179 ? -12.805 -14.901 7.810 1.00 85.94 179 TYR A CA 1
ATOM 1480 C C . TYR A 1 179 ? -13.096 -15.854 6.641 1.00 85.94 179 TYR A C 1
ATOM 1482 O O . TYR A 1 179 ? -12.195 -16.547 6.182 1.00 85.94 179 TYR A O 1
ATOM 1490 N N . LYS A 1 180 ? -14.304 -15.820 6.065 1.00 84.25 180 LYS A N 1
ATOM 1491 C CA . LYS A 1 180 ? -14.655 -16.654 4.895 1.00 84.25 180 LYS A CA 1
ATOM 1492 C C . LYS A 1 180 ? -13.764 -16.386 3.673 1.00 84.25 180 LYS A C 1
ATOM 1494 O O . LYS A 1 180 ? -13.490 -17.291 2.886 1.00 84.25 180 LYS A O 1
ATOM 1499 N N . ASN A 1 181 ? -13.296 -15.149 3.511 1.00 82.75 181 ASN A N 1
ATOM 1500 C CA . ASN A 1 181 ? -12.389 -14.787 2.420 1.00 82.75 181 ASN A CA 1
ATOM 1501 C C . ASN A 1 181 ? -10.963 -15.311 2.644 1.00 82.75 181 ASN A C 1
ATOM 1503 O O . ASN A 1 181 ? -10.293 -15.672 1.677 1.00 82.75 181 ASN A O 1
ATOM 1507 N N . PHE A 1 182 ? -10.505 -15.371 3.897 1.00 82.38 182 PHE A N 1
ATOM 1508 C CA . PHE A 1 182 ? -9.183 -15.900 4.236 1.00 82.38 182 PHE A CA 1
ATOM 1509 C C . PHE A 1 182 ? -9.138 -17.421 4.288 1.00 82.38 182 PHE A C 1
ATOM 1511 O O . PHE A 1 182 ? -8.144 -17.996 3.854 1.00 82.38 182 PHE A O 1
ATOM 1518 N N . PHE A 1 183 ? -10.190 -18.058 4.791 1.00 78.88 183 PHE A N 1
ATOM 1519 C CA . PHE A 1 183 ? -10.251 -19.494 5.034 1.00 78.88 183 PHE A CA 1
ATOM 1520 C C . PHE A 1 183 ? -11.234 -20.140 4.057 1.00 78.88 183 PHE A C 1
ATOM 1522 O O . PHE A 1 183 ? -12.429 -20.253 4.328 1.00 78.88 183 PHE A O 1
ATOM 1529 N N . ASN A 1 184 ? -10.735 -20.524 2.883 1.00 73.88 184 ASN A N 1
ATOM 1530 C CA . ASN A 1 184 ? -11.497 -21.277 1.890 1.00 73.88 184 ASN A CA 1
ATOM 1531 C C . ASN A 1 184 ? -10.568 -22.171 1.061 1.00 73.88 184 ASN A C 1
ATOM 1533 O O . ASN A 1 184 ? -9.355 -21.995 1.061 1.00 73.88 184 ASN A O 1
ATOM 1537 N N . GLU A 1 185 ? -11.140 -23.113 0.311 1.00 63.88 185 GLU A N 1
ATOM 1538 C CA . GLU A 1 185 ? -10.380 -24.084 -0.496 1.00 63.88 185 GLU A CA 1
ATOM 1539 C C . GLU A 1 185 ? -9.489 -23.452 -1.577 1.00 63.88 185 GLU A C 1
ATOM 1541 O O . GLU A 1 185 ? -8.610 -24.114 -2.124 1.00 63.88 185 GLU A O 1
ATOM 1546 N N . LYS A 1 186 ? -9.718 -22.177 -1.912 1.00 65.19 186 LYS A N 1
ATOM 1547 C CA . LYS A 1 186 ? -8.946 -21.433 -2.913 1.00 65.19 186 LYS A CA 1
ATOM 1548 C C . LYS A 1 186 ? -7.847 -20.572 -2.289 1.00 65.19 186 LYS A C 1
ATOM 1550 O O . LYS A 1 186 ? -7.078 -19.966 -3.035 1.00 65.19 186 LYS A O 1
ATOM 1555 N N . SER A 1 187 ? -7.772 -20.483 -0.962 1.00 64.69 187 SER A N 1
ATOM 1556 C CA . SER A 1 187 ? -6.754 -19.707 -0.263 1.00 64.69 187 SER A CA 1
ATOM 1557 C C . SER A 1 187 ? -5.584 -20.591 0.181 1.00 64.69 187 SER A C 1
ATOM 1559 O O . SER A 1 187 ? -5.693 -21.806 0.329 1.00 64.69 187 SER A O 1
ATOM 1561 N N . CYS A 1 188 ? -4.435 -19.962 0.432 1.00 65.50 188 CYS A N 1
ATOM 1562 C CA . CYS A 1 188 ? -3.263 -20.636 1.001 1.00 65.50 188 CYS A CA 1
ATOM 1563 C C . CYS A 1 188 ? -3.410 -20.936 2.507 1.00 65.50 188 CYS A C 1
ATOM 1565 O O . CYS A 1 188 ? -2.477 -21.466 3.108 1.00 65.50 188 CYS A O 1
ATOM 1567 N N . ILE A 1 189 ? -4.529 -20.547 3.130 1.00 67.62 189 ILE A N 1
ATOM 1568 C CA . ILE A 1 189 ? -4.764 -20.638 4.572 1.00 67.62 189 ILE A CA 1
ATOM 1569 C C . ILE A 1 189 ? -6.006 -21.500 4.784 1.00 67.62 189 ILE A C 1
ATOM 1571 O O . ILE A 1 189 ? -7.134 -21.022 4.711 1.00 67.62 189 ILE A O 1
ATOM 1575 N N . MET A 1 190 ? -5.793 -22.790 5.029 1.00 63.09 190 MET A N 1
ATOM 1576 C CA . MET A 1 190 ? -6.892 -23.706 5.321 1.00 63.09 190 MET A CA 1
ATOM 1577 C C . MET A 1 190 ? -7.275 -23.617 6.793 1.00 63.09 190 MET A C 1
ATOM 1579 O O . MET A 1 190 ? -6.404 -23.533 7.662 1.00 63.09 190 MET A O 1
ATOM 1583 N N . ASP A 1 191 ? -8.574 -23.657 7.068 1.00 61.00 191 ASP A N 1
ATOM 1584 C CA . ASP A 1 191 ? -9.065 -23.821 8.427 1.00 61.00 191 ASP A CA 1
ATOM 1585 C C . ASP A 1 191 ? -8.910 -25.307 8.828 1.00 61.00 191 ASP A C 1
ATOM 1587 O O . ASP A 1 191 ? -9.373 -26.201 8.110 1.00 61.00 191 ASP A O 1
ATOM 1591 N N . PRO A 1 192 ? -8.180 -25.612 9.917 1.00 59.94 192 PRO A N 1
ATOM 1592 C CA . PRO A 1 192 ? -7.960 -26.989 10.348 1.00 59.94 192 PRO A CA 1
ATOM 1593 C C . PRO A 1 192 ? -9.265 -27.721 10.689 1.00 59.94 192 PRO A C 1
ATOM 1595 O O . PRO A 1 192 ? -9.305 -28.947 10.556 1.00 59.94 192 PRO A O 1
ATOM 1598 N N . ASP A 1 193 ? -10.322 -26.989 11.052 1.00 63.81 193 ASP A N 1
ATOM 1599 C CA . ASP A 1 193 ? -11.612 -27.544 11.465 1.00 63.81 193 ASP A CA 1
ATOM 1600 C C . ASP A 1 193 ? -12.575 -27.789 10.287 1.00 63.81 193 ASP A C 1
ATOM 1602 O O . ASP A 1 193 ? -13.657 -28.347 10.474 1.00 63.81 193 ASP A O 1
ATOM 1606 N N . THR A 1 194 ? -12.187 -27.447 9.049 1.00 55.38 194 THR A N 1
ATOM 1607 C CA . THR A 1 194 ? -12.977 -27.747 7.837 1.00 55.38 194 THR A CA 1
ATOM 1608 C C . THR A 1 194 ? -12.727 -29.150 7.274 1.00 55.38 194 THR A C 1
ATOM 1610 O O . THR A 1 194 ? -13.329 -29.528 6.267 1.00 55.38 194 THR A O 1
ATOM 1613 N N . LYS A 1 195 ? -11.862 -29.957 7.907 1.00 45.47 195 LYS A N 1
ATOM 1614 C CA . LYS A 1 195 ? -11.719 -31.378 7.564 1.00 45.47 195 LYS A CA 1
ATOM 1615 C C . LYS A 1 195 ? -12.942 -32.169 8.046 1.00 45.47 195 LYS A C 1
ATOM 1617 O O . LYS A 1 195 ? -13.021 -32.549 9.206 1.00 45.47 195 LYS A O 1
ATOM 1622 N N . GLU A 1 196 ? -13.831 -32.428 7.088 1.00 46.41 196 GLU A N 1
ATOM 1623 C CA . GLU A 1 196 ? -14.874 -33.466 7.050 1.00 46.41 196 GLU A CA 1
ATOM 1624 C C . GLU A 1 196 ? -15.967 -33.415 8.140 1.00 46.41 196 GLU A C 1
ATOM 1626 O O . GLU A 1 196 ? -15.837 -33.947 9.244 1.00 46.41 196 GLU A O 1
ATOM 1631 N N . LYS A 1 197 ? -17.127 -32.877 7.743 1.00 36.97 197 LYS A N 1
ATOM 1632 C CA . LYS A 1 197 ? -18.438 -33.449 8.076 1.00 36.97 197 LYS A CA 1
ATOM 1633 C C . LYS A 1 197 ? -19.143 -33.874 6.798 1.00 36.97 197 LYS A C 1
ATOM 1635 O O . LYS A 1 197 ? -19.032 -33.114 5.811 1.00 36.97 197 LYS A O 1
#

Solvent-accessible surface area (backbone atoms only — not comparable to full-atom values): 11482 Å² total; per-residue (Å²): 138,80,72,66,70,76,69,67,65,53,100,43,74,73,52,27,64,51,44,42,50,49,53,54,52,41,59,73,54,48,46,61,58,53,48,39,27,56,77,69,63,46,82,50,92,80,45,69,68,54,56,50,45,39,54,51,51,51,50,43,45,58,68,55,49,39,76,52,47,58,76,87,49,43,66,57,53,37,51,51,54,40,49,51,52,52,49,53,52,49,50,50,56,57,38,48,73,73,53,72,66,78,68,33,59,59,50,50,53,48,51,52,53,48,52,55,54,52,64,68,64,39,37,86,83,48,99,63,53,36,65,72,68,84,71,90,56,72,91,49,49,64,60,54,48,53,53,54,38,49,52,53,36,51,54,50,47,54,54,22,36,77,71,68,60,39,55,68,67,58,52,53,48,54,52,54,57,51,46,55,68,49,43,36,97,88,41,98,40,72,57,84,84,71,71,80,133